Protein AF-A0A7V3KB11-F1 (afdb_monomer)

Sequence (239 aa):
MTDYKASRKDLFGEVMVLLLAGGAIYYFGDKTRLMSIIIAVLILMRFSILNRKADWFFFVLGVILGGGNDILSMYKGVYHYVPGSFLSLPIPFWMVVFWGEIFIFFRKLCRFGPFLGQLPGFQKLIDIPITLDLFVAIIYRVIIYRLASRYWLPDALFASILILRLLLAPPKPNERKLMLTILLLGPLYEIFLIKSGLYEYQTGVIFGMPLWLIIYWVFIIRFLKAIIDRIEFYFGKKN

Structure (mmCIF, N/CA/C/O backbone):
data_AF-A0A7V3KB11-F1
#
_entry.id   AF-A0A7V3KB11-F1
#
loop_
_atom_site.group_PDB
_atom_site.id
_atom_site.type_symbol
_atom_site.label_atom_id
_atom_site.label_alt_id
_atom_site.label_comp_id
_atom_site.label_asym_id
_atom_site.label_entity_id
_atom_site.label_seq_id
_atom_site.pdbx_PDB_ins_code
_atom_site.Cartn_x
_atom_site.Cartn_y
_atom_site.Cartn_z
_atom_site.occupancy
_atom_site.B_iso_or_equiv
_atom_site.auth_seq_id
_atom_site.auth_comp_id
_atom_site.auth_asym_id
_atom_site.auth_atom_id
_atom_site.pdbx_PDB_model_num
ATOM 1 N N . MET A 1 1 ? -21.667 -3.064 21.247 1.00 45.66 1 MET A N 1
ATOM 2 C CA . MET A 1 1 ? -21.175 -3.929 20.152 1.00 45.66 1 MET A CA 1
ATOM 3 C C . MET A 1 1 ? -19.675 -3.729 20.034 1.00 45.66 1 MET A C 1
ATOM 5 O O . MET A 1 1 ? -19.242 -2.587 20.078 1.00 45.66 1 MET A O 1
ATOM 9 N N . THR A 1 2 ? -18.883 -4.799 20.004 1.00 52.16 2 THR A N 1
ATOM 10 C CA . THR A 1 2 ? -17.418 -4.702 20.085 1.00 52.16 2 THR A CA 1
ATOM 11 C C . THR A 1 2 ? -16.813 -4.372 18.727 1.00 52.16 2 THR A C 1
ATOM 13 O O . THR A 1 2 ? -16.951 -5.160 17.789 1.00 52.16 2 THR A O 1
ATOM 16 N N . ASP A 1 3 ? -16.121 -3.237 18.647 1.00 73.75 3 ASP A N 1
ATOM 17 C CA . ASP A 1 3 ? -15.246 -2.876 17.532 1.00 73.75 3 ASP A CA 1
ATOM 18 C C . ASP A 1 3 ? -14.353 -4.065 17.154 1.00 73.75 3 ASP A C 1
ATOM 20 O O . ASP A 1 3 ? -13.755 -4.703 18.028 1.00 73.75 3 ASP A O 1
ATOM 24 N N . TYR A 1 4 ? -14.271 -4.390 15.859 1.00 85.25 4 TYR A N 1
ATOM 25 C CA . TYR A 1 4 ? -13.408 -5.475 15.399 1.00 85.25 4 TYR A CA 1
ATOM 26 C C . TYR A 1 4 ? -11.967 -5.206 15.849 1.00 85.25 4 TYR A C 1
ATOM 28 O O . TYR A 1 4 ? -11.389 -4.154 15.573 1.00 85.25 4 TYR A O 1
ATOM 36 N N . LYS A 1 5 ? -11.379 -6.176 16.546 1.00 92.50 5 LYS A N 1
ATOM 37 C CA . LYS A 1 5 ? -10.001 -6.122 17.026 1.00 92.50 5 LYS A CA 1
ATOM 38 C C . LYS A 1 5 ? -9.262 -7.331 16.485 1.00 92.50 5 LYS A C 1
ATOM 40 O O . LYS A 1 5 ? -9.634 -8.466 16.775 1.00 92.50 5 LYS A O 1
ATOM 45 N N . ALA A 1 6 ? -8.214 -7.081 15.709 1.00 94.00 6 ALA A N 1
ATOM 46 C CA . ALA A 1 6 ? -7.409 -8.147 15.140 1.00 94.00 6 ALA A CA 1
ATOM 47 C C . ALA A 1 6 ? -6.631 -8.865 16.250 1.00 94.00 6 ALA A C 1
ATOM 49 O O . ALA A 1 6 ? -5.961 -8.236 17.080 1.00 94.00 6 ALA A O 1
ATOM 50 N N . SER A 1 7 ? -6.711 -10.192 16.259 1.00 96.00 7 SER A N 1
ATOM 51 C CA . SER A 1 7 ? -5.890 -11.028 17.126 1.00 96.00 7 SER A CA 1
ATOM 52 C C . SER A 1 7 ? -4.469 -11.166 16.565 1.00 96.00 7 SER A C 1
ATOM 54 O O . SER A 1 7 ? -4.213 -10.921 15.385 1.00 96.00 7 SER A O 1
ATOM 56 N N . ARG A 1 8 ? -3.521 -11.622 17.397 1.00 96.56 8 ARG A N 1
ATOM 57 C CA . ARG A 1 8 ? -2.174 -11.987 16.918 1.00 96.56 8 ARG A CA 1
ATOM 58 C C . ARG A 1 8 ? -2.230 -13.082 15.847 1.00 96.56 8 ARG A C 1
ATOM 60 O O . ARG A 1 8 ? -1.434 -13.047 14.919 1.00 96.56 8 ARG A O 1
ATOM 67 N N . LYS A 1 9 ? -3.183 -14.018 15.964 1.00 96.25 9 LYS A N 1
ATOM 68 C CA . LYS A 1 9 ? -3.401 -15.086 14.978 1.00 96.25 9 LYS A CA 1
ATOM 69 C C . LYS A 1 9 ? -3.844 -14.520 13.631 1.00 96.25 9 LYS A C 1
ATOM 71 O O . LYS A 1 9 ? -3.339 -14.964 12.610 1.00 96.25 9 LYS A O 1
ATOM 76 N N . ASP A 1 10 ? -4.730 -13.520 13.637 1.00 95.25 10 ASP A N 1
ATOM 77 C CA . ASP A 1 10 ? -5.162 -12.858 12.402 1.00 95.25 10 ASP A CA 1
ATOM 78 C C . ASP A 1 10 ? -3.976 -12.197 11.700 1.00 95.25 10 ASP A C 1
ATOM 80 O O . ASP A 1 10 ? -3.776 -12.432 10.516 1.00 95.25 10 ASP A O 1
ATOM 84 N N . LEU A 1 11 ? -3.159 -11.423 12.427 1.00 95.88 11 LEU A N 1
ATOM 85 C CA . LEU A 1 11 ? -1.978 -10.787 11.838 1.00 95.88 11 LEU A CA 1
ATOM 86 C C . LEU A 1 11 ? -0.950 -11.791 11.336 1.00 95.88 11 LEU A C 1
ATOM 88 O O . LEU A 1 11 ? -0.421 -11.611 10.248 1.00 95.88 11 LEU A O 1
ATOM 92 N N . PHE A 1 12 ? -0.669 -12.835 12.114 1.00 97.25 12 PHE A N 1
ATOM 93 C CA . PHE A 1 12 ? 0.251 -13.881 11.687 1.00 97.25 12 PHE A CA 1
ATOM 94 C C . PHE A 1 12 ? -0.231 -14.533 10.387 1.00 97.25 12 PHE A C 1
ATOM 96 O O . PHE A 1 12 ? 0.554 -14.681 9.457 1.00 97.25 12 PHE A O 1
ATOM 103 N N . GLY A 1 13 ? -1.528 -14.846 10.297 1.00 97.56 13 GLY A N 1
ATOM 104 C CA . GLY A 1 13 ? -2.139 -15.369 9.079 1.00 97.56 13 GLY A CA 1
ATOM 105 C C . GLY A 1 13 ? -1.940 -14.442 7.879 1.00 97.56 13 GLY A C 1
ATOM 106 O O . GLY A 1 13 ? -1.496 -14.902 6.835 1.00 97.56 13 GLY A O 1
ATOM 107 N N . GLU A 1 14 ? -2.190 -13.139 8.029 1.00 96.75 14 GLU A N 1
ATOM 108 C CA . GLU A 1 14 ? -1.980 -12.188 6.928 1.00 96.75 14 GLU A CA 1
ATOM 109 C C . GLU A 1 14 ? -0.497 -12.035 6.549 1.00 96.75 14 GLU A C 1
ATOM 111 O O . GLU A 1 14 ? -0.170 -11.947 5.371 1.00 96.75 14 GLU A O 1
ATOM 116 N N . VAL A 1 15 ? 0.425 -12.064 7.518 1.00 96.00 15 VAL A N 1
ATOM 117 C CA . VAL A 1 15 ? 1.867 -12.068 7.222 1.00 96.00 15 VAL A CA 1
ATOM 118 C C . VAL A 1 15 ? 2.246 -13.318 6.426 1.00 96.00 15 VAL A C 1
ATOM 120 O O . VAL A 1 15 ? 3.001 -13.205 5.467 1.00 96.00 15 VAL A O 1
ATOM 123 N N . MET A 1 16 ? 1.699 -14.493 6.759 1.00 97.81 16 MET A N 1
ATOM 124 C CA . MET A 1 16 ? 1.937 -15.710 5.972 1.00 97.81 16 MET A CA 1
ATOM 125 C C . MET A 1 16 ? 1.401 -15.576 4.544 1.00 97.81 16 MET A C 1
ATOM 127 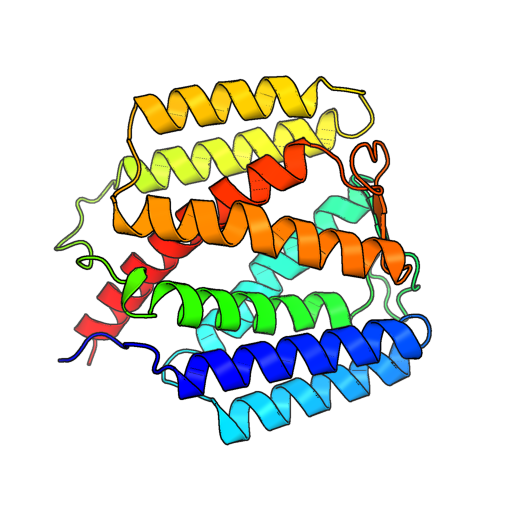O O . MET A 1 16 ? 2.093 -15.958 3.607 1.00 97.81 16 MET A O 1
ATOM 131 N N . VAL A 1 17 ? 0.213 -14.992 4.362 1.00 97.12 17 VAL A N 1
ATOM 132 C CA . VAL A 1 17 ? -0.355 -14.706 3.033 1.00 97.12 17 VAL A CA 1
ATOM 133 C C . VAL A 1 17 ? 0.594 -13.814 2.221 1.00 97.12 17 VAL A C 1
ATOM 135 O O . VAL A 1 17 ? 0.915 -14.151 1.082 1.00 97.12 17 VAL A O 1
ATOM 138 N N . LEU A 1 18 ? 1.114 -12.733 2.814 1.00 95.38 18 LEU A N 1
ATOM 139 C CA . LEU A 1 18 ? 2.068 -11.839 2.146 1.00 95.38 18 LEU A CA 1
ATOM 140 C C . LEU A 1 18 ? 3.410 -12.513 1.840 1.00 95.38 18 LEU A C 1
ATOM 142 O O . LEU A 1 18 ? 3.963 -12.290 0.767 1.00 95.38 18 LEU A O 1
ATOM 146 N N . LEU A 1 19 ? 3.934 -13.348 2.741 1.00 95.44 19 LEU A N 1
ATOM 147 C CA . LEU A 1 19 ? 5.182 -14.082 2.508 1.00 95.44 19 LEU A CA 1
ATOM 148 C C . LEU A 1 19 ? 5.033 -15.126 1.399 1.00 95.44 19 LEU A C 1
ATOM 150 O O . LEU A 1 19 ? 5.918 -15.245 0.555 1.00 95.44 19 LEU A O 1
ATOM 154 N N . LEU A 1 20 ? 3.914 -15.855 1.367 1.00 97.12 20 LEU A N 1
ATOM 155 C CA . LEU A 1 20 ? 3.615 -16.810 0.298 1.00 97.12 20 LEU A CA 1
ATOM 156 C C . LEU A 1 20 ? 3.461 -16.100 -1.049 1.00 97.12 20 LEU A C 1
ATOM 158 O O . LEU A 1 20 ? 4.017 -16.560 -2.044 1.00 97.12 20 LEU A O 1
ATOM 162 N N . ALA A 1 21 ? 2.764 -14.961 -1.077 1.00 95.88 21 ALA A N 1
ATOM 163 C CA . ALA A 1 21 ? 2.659 -14.135 -2.274 1.00 95.88 21 ALA A CA 1
ATOM 164 C C . ALA A 1 21 ? 4.031 -13.603 -2.714 1.00 95.88 21 ALA A C 1
ATOM 166 O O . ALA A 1 21 ? 4.381 -13.731 -3.882 1.00 95.88 21 ALA A O 1
ATOM 167 N N . GLY A 1 22 ? 4.843 -13.084 -1.787 1.00 94.44 22 GLY A N 1
ATOM 168 C CA . GLY A 1 22 ? 6.200 -12.612 -2.067 1.00 94.44 22 GLY A CA 1
ATOM 169 C C . GLY A 1 22 ? 7.104 -13.712 -2.627 1.00 94.44 22 GLY A C 1
ATOM 170 O O . GLY A 1 22 ? 7.770 -13.505 -3.638 1.00 94.44 22 GLY A O 1
ATOM 171 N N . GLY A 1 23 ? 7.070 -14.910 -2.037 1.00 96.12 23 GLY A N 1
ATOM 172 C CA . GLY A 1 23 ? 7.776 -16.079 -2.562 1.00 96.12 23 GLY A CA 1
ATOM 173 C C . GLY A 1 23 ? 7.295 -16.468 -3.962 1.00 96.12 23 GLY A C 1
ATOM 174 O O . GLY A 1 23 ? 8.110 -16.701 -4.850 1.00 96.12 23 GLY A O 1
ATOM 175 N N . ALA A 1 24 ? 5.981 -16.476 -4.200 1.00 96.38 24 ALA A N 1
ATOM 176 C CA . ALA A 1 24 ? 5.431 -16.753 -5.524 1.00 96.38 24 ALA A CA 1
ATOM 177 C C . ALA A 1 24 ? 5.856 -15.704 -6.564 1.00 96.38 24 ALA A C 1
ATOM 179 O O . ALA A 1 24 ? 6.220 -16.074 -7.676 1.00 96.38 24 ALA A O 1
ATOM 180 N N . ILE A 1 25 ? 5.874 -14.416 -6.201 1.00 94.31 25 ILE A N 1
ATOM 181 C CA . ILE A 1 25 ? 6.364 -13.329 -7.061 1.00 94.31 25 ILE A CA 1
ATOM 182 C C . ILE A 1 25 ? 7.833 -13.555 -7.419 1.00 94.31 25 ILE A C 1
ATOM 184 O O . ILE A 1 25 ? 8.185 -13.453 -8.589 1.00 94.31 25 ILE A O 1
ATOM 188 N N . TYR A 1 26 ? 8.669 -13.918 -6.446 1.00 95.00 26 TYR A N 1
ATOM 189 C CA . TYR A 1 26 ? 10.090 -14.173 -6.679 1.00 95.00 26 TYR A CA 1
ATOM 190 C C . TYR A 1 26 ? 10.339 -15.320 -7.676 1.00 95.00 26 TYR A C 1
ATOM 192 O O . TYR A 1 26 ? 11.191 -15.198 -8.549 1.00 95.00 26 TYR A O 1
ATOM 200 N N . TYR A 1 27 ? 9.590 -16.426 -7.577 1.00 95.81 27 TYR A N 1
ATOM 201 C CA . TYR A 1 27 ? 9.808 -17.608 -8.428 1.00 95.81 27 TYR A CA 1
ATOM 202 C C . TYR A 1 27 ? 9.021 -17.614 -9.745 1.00 95.81 27 TYR A C 1
ATOM 204 O O . TYR A 1 27 ? 9.424 -18.288 -10.694 1.00 95.81 27 TYR A O 1
ATOM 212 N N . PHE A 1 28 ? 7.872 -16.938 -9.795 1.00 96.06 28 PHE A N 1
ATOM 213 C CA . PHE A 1 28 ? 6.914 -17.058 -10.899 1.00 96.06 28 PHE A CA 1
ATOM 214 C C . PHE A 1 28 ? 6.394 -15.709 -11.411 1.00 96.06 28 PHE A C 1
ATOM 216 O O . PHE A 1 28 ? 5.500 -15.705 -12.256 1.00 96.06 28 PHE A O 1
ATOM 223 N N . GLY A 1 29 ? 6.903 -14.574 -10.918 1.00 92.31 29 GLY A N 1
ATOM 224 C CA . GLY A 1 29 ? 6.397 -13.231 -11.228 1.00 92.31 29 GLY A CA 1
ATOM 225 C C . GLY A 1 29 ? 6.311 -12.915 -12.724 1.00 92.31 29 GLY A C 1
ATOM 226 O O . GLY A 1 29 ? 5.359 -12.264 -13.156 1.00 92.31 29 GLY A O 1
ATOM 227 N N . ASP A 1 30 ? 7.246 -13.439 -13.516 1.00 93.12 30 ASP A N 1
ATOM 228 C CA . ASP A 1 30 ? 7.311 -13.344 -14.979 1.00 93.12 30 ASP A CA 1
ATOM 229 C C . ASP A 1 30 ? 6.210 -14.159 -15.693 1.00 93.12 30 ASP A C 1
ATOM 231 O O . ASP A 1 30 ? 5.721 -13.780 -16.761 1.00 93.12 30 ASP A O 1
ATOM 235 N N . LYS A 1 31 ? 5.741 -15.251 -15.081 1.00 95.62 31 LYS A N 1
ATOM 236 C CA . LYS A 1 31 ? 4.678 -16.132 -15.590 1.00 95.62 31 LYS A CA 1
ATOM 237 C C . LYS A 1 31 ? 3.298 -15.606 -15.199 1.00 95.62 31 LYS A C 1
ATOM 239 O O . LYS A 1 31 ? 2.566 -16.223 -14.424 1.00 95.62 31 LYS A O 1
ATOM 244 N N . THR A 1 32 ? 2.886 -14.482 -15.778 1.00 95.31 32 THR A N 1
ATOM 245 C CA . THR A 1 32 ? 1.708 -13.721 -15.313 1.00 95.31 32 THR A CA 1
ATOM 246 C C . THR A 1 32 ? 0.373 -14.473 -15.328 1.00 95.31 32 THR A C 1
ATOM 248 O O . THR A 1 32 ? -0.466 -14.245 -14.450 1.00 95.31 32 THR A O 1
ATOM 251 N N . ARG A 1 33 ? 0.171 -15.425 -16.249 1.00 96.38 33 ARG A N 1
ATOM 252 C CA . ARG A 1 33 ? -1.001 -16.325 -16.227 1.00 96.38 33 ARG A CA 1
ATOM 253 C C . ARG A 1 33 ? -0.975 -17.271 -15.025 1.00 96.38 33 ARG A C 1
ATOM 255 O O . ARG A 1 33 ? -1.968 -17.368 -14.311 1.00 96.38 33 ARG A O 1
ATOM 262 N N . LEU A 1 34 ? 0.164 -17.923 -14.781 1.00 97.00 34 LEU A N 1
ATOM 263 C CA . LEU A 1 34 ? 0.351 -18.814 -13.634 1.00 97.00 34 LEU A CA 1
ATOM 264 C C . LEU A 1 34 ? 0.203 -18.040 -12.320 1.00 97.00 34 LEU A C 1
ATOM 266 O O . LEU A 1 34 ? -0.519 -18.484 -11.434 1.00 97.00 34 LEU A O 1
ATOM 270 N N . MET A 1 35 ? 0.794 -16.847 -12.224 1.00 96.94 35 MET A N 1
ATOM 271 C CA . MET A 1 35 ? 0.640 -15.989 -11.046 1.00 96.94 35 MET A CA 1
ATOM 272 C C . MET A 1 35 ? -0.801 -15.568 -10.796 1.00 96.94 35 MET A C 1
ATOM 274 O O . MET A 1 35 ? -1.223 -15.522 -9.647 1.00 96.94 35 MET A O 1
ATOM 278 N N . SER A 1 36 ? -1.591 -15.332 -11.844 1.00 97.31 36 SER A N 1
ATOM 279 C CA . SER A 1 36 ? -3.022 -15.047 -11.676 1.00 97.31 36 SER A CA 1
ATOM 280 C C . SER A 1 36 ? -3.770 -16.217 -11.043 1.00 97.31 36 SER A C 1
ATOM 282 O O . SER A 1 36 ? -4.618 -15.995 -10.182 1.00 97.31 36 SER A O 1
ATOM 284 N N . ILE A 1 37 ? -3.414 -17.453 -11.402 1.00 97.88 37 ILE A N 1
ATOM 285 C CA . ILE A 1 37 ? -3.970 -18.658 -10.776 1.00 97.88 37 ILE A CA 1
ATOM 286 C C . ILE A 1 37 ? -3.498 -18.768 -9.321 1.00 97.88 37 ILE A C 1
ATOM 288 O O . ILE A 1 37 ? -4.325 -18.955 -8.433 1.00 97.88 37 ILE A O 1
ATOM 292 N N . ILE A 1 38 ? -2.195 -18.608 -9.057 1.00 98.19 38 ILE A N 1
ATOM 293 C CA . ILE A 1 38 ? -1.629 -18.689 -7.700 1.00 98.19 38 ILE A CA 1
ATOM 294 C C . ILE A 1 38 ? -2.283 -17.657 -6.775 1.00 98.19 38 ILE A C 1
ATOM 296 O O . ILE A 1 38 ? -2.737 -18.010 -5.690 1.00 98.19 38 ILE A O 1
ATOM 300 N N . ILE A 1 39 ? -2.376 -16.398 -7.211 1.00 97.94 39 ILE A N 1
ATOM 301 C CA . ILE A 1 39 ? -2.996 -15.320 -6.436 1.00 97.94 39 ILE A CA 1
ATOM 302 C C . ILE A 1 39 ? -4.489 -15.584 -6.232 1.00 97.94 39 ILE A C 1
ATOM 304 O O . ILE A 1 39 ? -4.971 -15.424 -5.115 1.00 97.94 39 ILE A O 1
ATOM 308 N N . ALA A 1 40 ? -5.219 -16.065 -7.244 1.00 98.00 40 ALA A N 1
ATOM 309 C CA . ALA A 1 40 ? -6.623 -16.441 -7.074 1.00 98.00 40 ALA A CA 1
ATOM 310 C C . ALA A 1 40 ? -6.803 -17.547 -6.018 1.00 98.00 40 ALA A C 1
ATOM 312 O O . ALA A 1 40 ? -7.651 -17.424 -5.135 1.00 98.00 40 ALA A O 1
ATOM 313 N N . VAL A 1 41 ? -5.978 -18.599 -6.061 1.00 98.31 41 VAL A N 1
ATOM 314 C CA . VAL A 1 41 ? -5.996 -19.685 -5.066 1.00 98.31 41 VAL A CA 1
ATOM 315 C C . VAL A 1 41 ? -5.653 -19.155 -3.672 1.00 98.31 41 VAL A C 1
ATOM 317 O O . VAL A 1 41 ? -6.342 -19.475 -2.706 1.00 98.31 41 VAL A O 1
ATOM 320 N N . LEU A 1 42 ? -4.636 -18.300 -3.559 1.00 98.19 42 LEU A N 1
ATOM 321 C CA . LEU A 1 42 ? -4.221 -17.675 -2.303 1.00 98.19 42 LEU A CA 1
ATOM 322 C C . LEU A 1 42 ? -5.331 -16.802 -1.698 1.00 98.19 42 LEU A C 1
ATOM 324 O O . LEU A 1 42 ? -5.616 -16.941 -0.510 1.00 98.19 42 LEU A O 1
ATOM 328 N N . ILE A 1 43 ? -6.026 -16.001 -2.511 1.00 98.06 43 ILE A N 1
ATOM 329 C CA . ILE A 1 43 ? -7.196 -15.208 -2.096 1.00 98.06 43 ILE A CA 1
ATOM 330 C C . ILE A 1 43 ? -8.324 -16.128 -1.608 1.00 98.06 43 ILE A C 1
ATOM 332 O O . ILE A 1 43 ? -8.871 -15.921 -0.524 1.00 98.06 43 ILE A O 1
ATOM 336 N N . LEU A 1 44 ? -8.660 -17.183 -2.359 1.00 98.00 44 LEU A N 1
ATOM 337 C CA . LEU A 1 44 ? -9.712 -18.132 -1.968 1.00 98.00 44 LEU A CA 1
ATOM 338 C C . LEU A 1 44 ? -9.395 -18.822 -0.635 1.00 98.00 44 LEU A C 1
ATOM 340 O O . LEU A 1 44 ? -10.255 -18.893 0.249 1.00 98.00 44 LEU A O 1
ATOM 344 N N . MET A 1 45 ? -8.156 -19.285 -0.450 1.00 97.75 45 MET A N 1
ATOM 345 C CA . MET A 1 45 ? -7.707 -19.873 0.816 1.00 97.75 45 MET A CA 1
ATOM 346 C C . MET A 1 45 ? -7.775 -18.854 1.955 1.00 97.75 45 MET A C 1
ATOM 348 O O . MET A 1 45 ? -8.299 -19.152 3.032 1.00 97.75 45 MET A O 1
ATOM 352 N N . ARG A 1 46 ? -7.313 -17.624 1.711 1.00 97.31 46 ARG A N 1
ATOM 353 C CA . ARG A 1 46 ? -7.347 -16.531 2.682 1.00 97.31 46 ARG A CA 1
ATOM 354 C C . ARG A 1 46 ? -8.773 -16.232 3.135 1.00 97.31 46 ARG A C 1
ATOM 356 O O . ARG A 1 46 ? -9.022 -16.149 4.337 1.00 97.31 46 ARG A O 1
ATOM 363 N N . PHE A 1 47 ? -9.727 -16.122 2.214 1.00 97.88 47 PHE A N 1
ATOM 364 C CA . PHE A 1 47 ? -11.134 -15.903 2.558 1.00 97.88 47 PHE A CA 1
ATOM 365 C C . PHE A 1 47 ? -11.800 -17.124 3.207 1.00 97.88 47 PHE A C 1
ATOM 367 O O . PHE A 1 47 ? -12.748 -16.971 3.972 1.00 97.88 47 PHE A O 1
ATOM 374 N N . SER A 1 48 ? -11.290 -18.329 2.980 1.00 97.31 48 SER A N 1
ATOM 375 C CA . SER A 1 48 ? -11.802 -19.526 3.654 1.00 97.31 48 SER A CA 1
ATOM 376 C C . SER A 1 48 ? -11.345 -19.608 5.117 1.00 97.31 48 SER A C 1
ATOM 378 O O . SER A 1 48 ? -12.100 -20.049 5.979 1.00 97.31 48 SER A O 1
ATOM 380 N N . ILE A 1 49 ? -10.123 -19.151 5.418 1.00 96.88 49 ILE A N 1
ATOM 381 C CA . ILE A 1 49 ? -9.480 -19.342 6.732 1.00 96.88 49 ILE A CA 1
ATOM 382 C C . ILE A 1 49 ? -9.551 -18.079 7.607 1.00 96.88 49 ILE A C 1
ATOM 384 O O . ILE A 1 49 ? -9.810 -18.146 8.811 1.00 96.88 49 ILE A O 1
ATOM 388 N N . LEU A 1 50 ? -9.297 -16.909 7.020 1.00 96.75 50 LEU A N 1
ATOM 389 C CA . LEU A 1 50 ? -9.037 -15.657 7.739 1.00 96.75 50 LEU A CA 1
ATOM 390 C C . LEU A 1 50 ? -10.146 -14.614 7.581 1.00 96.75 50 LEU A C 1
ATOM 392 O O . LEU A 1 50 ? -9.993 -13.497 8.080 1.00 96.75 50 LEU A O 1
ATOM 396 N N . ASN A 1 51 ? -11.250 -14.948 6.913 1.00 96.00 51 ASN A N 1
ATOM 397 C CA . ASN A 1 51 ? -12.317 -13.993 6.639 1.00 96.00 51 ASN A CA 1
ATOM 398 C C . ASN A 1 51 ? -12.990 -13.477 7.914 1.00 96.00 51 ASN A C 1
ATOM 400 O O . ASN A 1 51 ? -13.320 -14.216 8.849 1.00 96.00 51 ASN A O 1
ATOM 404 N N . ARG A 1 52 ? -13.189 -12.166 7.939 1.00 94.31 52 ARG A N 1
ATOM 405 C CA . ARG A 1 52 ? -13.895 -11.416 8.969 1.00 94.31 52 ARG A CA 1
ATOM 406 C C . ARG A 1 52 ? -14.936 -10.530 8.303 1.00 94.31 52 ARG A C 1
ATOM 408 O O . ARG A 1 52 ? -14.855 -10.201 7.119 1.00 94.31 52 ARG A O 1
ATOM 415 N N . LYS A 1 53 ? -15.924 -10.101 9.088 1.00 91.31 53 LYS A N 1
ATOM 416 C CA . LYS A 1 53 ? -16.979 -9.196 8.617 1.00 91.31 53 LYS A CA 1
ATOM 417 C C . LYS A 1 53 ? -16.355 -7.988 7.911 1.00 91.31 53 LYS A C 1
ATOM 419 O O . LYS A 1 53 ? -15.443 -7.372 8.456 1.00 91.31 53 LYS A O 1
ATOM 424 N N . ALA A 1 54 ? -16.864 -7.657 6.726 1.00 92.19 54 ALA A N 1
ATOM 425 C CA . ALA A 1 54 ? -16.398 -6.584 5.842 1.00 92.19 54 ALA A CA 1
ATOM 426 C C . ALA A 1 54 ? -15.041 -6.787 5.133 1.00 92.19 54 ALA A C 1
ATOM 428 O O . ALA A 1 54 ? -14.634 -5.885 4.406 1.00 92.19 54 ALA A O 1
ATOM 429 N N . ASP A 1 55 ? -14.359 -7.936 5.250 1.00 95.69 55 ASP A N 1
ATOM 430 C CA . ASP A 1 55 ? -13.098 -8.150 4.510 1.00 95.69 55 ASP A CA 1
ATOM 431 C C . ASP A 1 55 ? -13.307 -8.047 2.995 1.00 95.69 55 ASP A C 1
ATOM 433 O O . ASP A 1 55 ? -12.522 -7.391 2.322 1.00 95.69 55 ASP A O 1
ATOM 437 N N . TRP A 1 56 ? -14.412 -8.588 2.470 1.00 96.56 56 TRP A N 1
ATOM 438 C CA . TRP A 1 56 ? -14.783 -8.450 1.056 1.00 96.56 56 TRP A CA 1
ATOM 439 C C . TRP A 1 56 ? -14.930 -6.996 0.609 1.00 96.56 56 TRP A C 1
ATOM 441 O O . TRP A 1 56 ? -14.521 -6.637 -0.491 1.00 96.56 56 TRP A O 1
ATOM 451 N N . PHE A 1 57 ? -15.486 -6.142 1.470 1.00 96.06 57 PHE A N 1
ATOM 452 C CA . PHE A 1 57 ? -15.625 -4.724 1.164 1.00 96.06 57 PHE A CA 1
ATOM 453 C C . PHE A 1 57 ? -14.247 -4.055 1.054 1.00 96.06 57 PHE A C 1
ATOM 455 O O . PHE A 1 57 ? -13.979 -3.359 0.078 1.00 96.06 57 PHE A O 1
ATOM 462 N N . PHE A 1 58 ? -13.353 -4.303 2.018 1.00 96.88 58 PHE A N 1
ATOM 463 C CA . PHE A 1 58 ? -11.996 -3.749 1.987 1.00 96.88 58 PHE A CA 1
ATOM 464 C C . PHE A 1 58 ? -11.139 -4.333 0.862 1.00 96.88 58 PHE A C 1
ATOM 466 O O . PHE A 1 58 ? -10.322 -3.611 0.299 1.00 96.88 58 PHE A O 1
ATOM 473 N N . PHE A 1 59 ? -11.369 -5.590 0.489 1.00 98.31 59 PHE A N 1
ATOM 474 C CA . PHE A 1 59 ? -10.751 -6.214 -0.674 1.00 98.31 59 PHE A CA 1
ATOM 475 C C . PHE A 1 59 ? -11.105 -5.472 -1.959 1.00 98.31 59 PHE A C 1
ATOM 477 O O . PHE A 1 59 ? -10.220 -4.973 -2.645 1.00 98.31 59 PHE A O 1
ATOM 484 N N . VAL A 1 60 ? -12.402 -5.335 -2.255 1.00 98.25 60 VAL A N 1
ATOM 485 C CA . VAL A 1 60 ? -12.875 -4.630 -3.456 1.00 98.25 60 VAL A CA 1
ATOM 486 C C . VAL A 1 60 ? -12.392 -3.181 -3.453 1.00 98.25 60 VAL A C 1
ATOM 488 O O . VAL A 1 60 ? -11.936 -2.679 -4.480 1.00 98.25 60 VAL A O 1
ATOM 491 N N . LEU A 1 61 ? -12.414 -2.523 -2.290 1.00 97.50 61 LEU A N 1
ATOM 492 C CA . LEU A 1 61 ? -11.869 -1.179 -2.134 1.00 97.50 61 LEU A CA 1
ATOM 493 C C . LEU A 1 61 ? -10.376 -1.119 -2.491 1.00 97.50 61 LEU A C 1
ATOM 495 O O . LEU A 1 61 ? -9.961 -0.183 -3.168 1.00 97.50 61 LEU A O 1
ATOM 499 N N . GLY A 1 62 ? -9.583 -2.110 -2.080 1.00 97.88 62 GLY A N 1
ATOM 500 C CA . GLY A 1 62 ? -8.162 -2.201 -2.414 1.00 97.88 62 GLY A CA 1
ATOM 501 C C . GLY A 1 62 ? -7.900 -2.448 -3.893 1.00 97.88 62 GLY A C 1
ATOM 502 O O . GLY A 1 62 ? -7.058 -1.771 -4.477 1.00 97.88 62 GLY A O 1
ATOM 503 N N . VAL A 1 63 ? -8.671 -3.330 -4.531 1.00 98.19 63 VAL A N 1
ATOM 504 C CA . VAL A 1 63 ? -8.593 -3.556 -5.985 1.00 98.19 63 VAL A CA 1
ATOM 505 C C . VAL A 1 63 ? -8.850 -2.254 -6.751 1.00 98.19 63 VAL A C 1
ATOM 507 O O . VAL A 1 63 ? -8.099 -1.903 -7.659 1.00 98.19 63 VAL A O 1
ATOM 510 N N . ILE A 1 64 ? -9.881 -1.501 -6.358 1.00 97.75 64 ILE A N 1
ATOM 511 C CA . ILE A 1 64 ? -10.253 -0.250 -7.029 1.00 97.75 64 ILE A CA 1
ATOM 512 C C . ILE A 1 64 ? -9.233 0.855 -6.740 1.00 97.75 64 ILE A C 1
ATOM 514 O O . ILE A 1 64 ? -8.725 1.479 -7.669 1.00 97.75 64 ILE A O 1
ATOM 518 N N . LEU A 1 65 ? -8.937 1.122 -5.466 1.00 96.00 65 LEU A N 1
ATOM 519 C CA . LEU A 1 65 ? -8.104 2.261 -5.078 1.00 96.00 65 LEU A CA 1
ATOM 520 C C . LEU A 1 65 ? -6.613 1.987 -5.265 1.00 96.00 65 LEU A C 1
ATOM 522 O O . LEU A 1 65 ? -5.919 2.838 -5.807 1.00 96.00 65 LEU A O 1
ATOM 526 N N . GLY A 1 66 ? -6.117 0.832 -4.822 1.00 95.81 66 GLY A N 1
ATOM 527 C CA . GLY A 1 66 ? -4.717 0.435 -4.982 1.00 95.81 66 GLY A CA 1
ATOM 528 C C . GLY A 1 66 ? -4.417 0.026 -6.420 1.00 95.81 66 GLY A C 1
ATOM 529 O O . GLY A 1 66 ? -3.600 0.660 -7.086 1.00 95.81 66 GLY A O 1
ATOM 530 N N . GLY A 1 67 ? -5.155 -0.962 -6.935 1.00 96.62 67 GLY A N 1
ATOM 531 C CA . GLY A 1 67 ? -4.976 -1.456 -8.302 1.00 96.62 67 GLY A CA 1
ATOM 532 C C . GLY A 1 67 ? -5.244 -0.386 -9.363 1.00 96.62 67 GLY A C 1
ATOM 533 O O . GLY A 1 67 ? -4.444 -0.208 -10.282 1.00 96.62 67 GLY A O 1
ATOM 534 N N . GLY A 1 68 ? -6.319 0.395 -9.213 1.00 96.44 68 GLY A N 1
ATOM 535 C CA . GLY A 1 68 ? -6.607 1.519 -10.108 1.00 96.44 68 GLY A CA 1
ATOM 536 C C . GLY A 1 68 ? -5.548 2.624 -10.044 1.00 96.44 68 GLY A C 1
ATOM 537 O O . GLY A 1 68 ? -5.161 3.167 -11.081 1.00 96.44 68 GLY A O 1
ATOM 538 N N . ASN A 1 69 ? -5.021 2.928 -8.854 1.00 95.44 69 ASN A N 1
ATOM 539 C CA . ASN A 1 69 ? -3.914 3.870 -8.719 1.00 95.44 69 ASN A CA 1
ATOM 540 C C . ASN A 1 69 ? -2.640 3.389 -9.433 1.00 95.44 69 ASN A C 1
ATOM 542 O O . ASN A 1 69 ? -1.952 4.197 -10.059 1.00 95.44 69 ASN A O 1
ATOM 546 N N . ASP A 1 70 ? -2.316 2.103 -9.333 1.00 94.81 70 ASP A N 1
ATOM 547 C CA . ASP A 1 70 ? -1.146 1.528 -9.998 1.00 94.81 70 ASP A CA 1
ATOM 548 C C . ASP A 1 70 ? -1.271 1.573 -11.521 1.00 94.81 70 ASP A C 1
ATOM 550 O O . ASP A 1 70 ? -0.345 2.007 -12.208 1.00 94.81 70 ASP A O 1
ATOM 554 N N . ILE A 1 71 ? -2.451 1.239 -12.052 1.00 96.12 71 ILE A N 1
ATOM 555 C CA . ILE A 1 71 ? -2.754 1.376 -13.483 1.00 96.12 71 ILE A CA 1
ATOM 556 C C . ILE A 1 71 ? -2.508 2.818 -13.948 1.00 96.12 71 ILE A C 1
ATOM 558 O O . ILE A 1 71 ? -1.821 3.046 -14.945 1.00 96.12 71 ILE A O 1
ATOM 562 N N . LEU A 1 72 ? -3.042 3.805 -13.222 1.00 95.88 72 LEU A N 1
ATOM 563 C CA . LEU A 1 72 ? -2.845 5.219 -13.551 1.00 95.88 72 LEU A CA 1
ATOM 564 C C . LEU A 1 72 ? -1.377 5.637 -13.449 1.00 95.88 72 LEU A C 1
ATOM 566 O O . LEU A 1 72 ? -0.898 6.387 -14.298 1.00 95.88 72 LEU A O 1
ATOM 570 N N . SER A 1 73 ? -0.662 5.146 -12.438 1.00 95.00 73 SER A N 1
ATOM 571 C CA . SER A 1 73 ? 0.753 5.461 -12.233 1.00 95.00 73 SER A CA 1
ATOM 572 C C . SER A 1 73 ? 1.609 4.941 -13.389 1.00 95.00 73 SER A C 1
ATOM 574 O O . SER A 1 73 ? 2.484 5.659 -13.865 1.00 95.00 73 SER A O 1
ATOM 576 N N . MET A 1 74 ? 1.285 3.765 -13.922 1.00 94.88 74 MET A N 1
ATOM 577 C CA . MET A 1 74 ? 1.932 3.198 -15.106 1.00 94.88 74 MET A CA 1
ATOM 578 C C . MET A 1 74 ? 1.617 3.963 -16.389 1.00 94.88 74 MET A C 1
ATOM 580 O O . MET A 1 74 ? 2.526 4.276 -17.153 1.00 94.88 74 MET A O 1
ATOM 584 N N . TYR A 1 75 ? 0.357 4.354 -16.608 1.00 94.56 75 TYR A N 1
ATOM 585 C CA . TYR A 1 75 ? 0.001 5.211 -17.748 1.00 94.56 75 TYR A CA 1
ATOM 586 C C . TYR A 1 75 ? 0.684 6.581 -17.704 1.00 94.56 75 TYR A C 1
ATOM 588 O O . TYR A 1 75 ? 0.912 7.197 -18.743 1.00 94.56 75 TYR A O 1
ATOM 596 N N . LYS A 1 76 ? 1.000 7.076 -16.505 1.00 94.31 76 LYS A N 1
ATOM 597 C CA . LYS A 1 76 ? 1.755 8.317 -16.297 1.00 94.31 76 LYS A CA 1
ATOM 598 C C . LYS A 1 76 ? 3.269 8.104 -16.254 1.00 94.31 76 LYS A C 1
ATOM 600 O O . LYS A 1 76 ? 3.994 9.077 -16.074 1.00 94.31 76 LYS A O 1
ATOM 605 N N . GLY A 1 77 ? 3.737 6.869 -16.434 1.00 92.56 77 GLY A N 1
ATOM 606 C CA . GLY A 1 77 ? 5.153 6.524 -16.461 1.00 92.56 77 GLY A CA 1
ATOM 607 C C . GLY A 1 77 ? 5.865 6.722 -15.125 1.00 92.56 77 GLY A C 1
ATOM 608 O O . GLY A 1 77 ? 7.061 6.937 -15.118 1.00 92.56 77 GLY A O 1
ATOM 609 N N . VAL A 1 78 ? 5.175 6.690 -13.983 1.00 92.94 78 VAL A N 1
ATOM 610 C CA . VAL A 1 78 ? 5.827 6.886 -12.671 1.00 92.94 78 VAL A CA 1
ATOM 611 C C . VAL A 1 78 ? 6.857 5.784 -12.387 1.00 92.94 78 VAL A C 1
ATOM 613 O O . VAL A 1 78 ? 7.913 6.035 -11.806 1.00 92.94 78 VAL A O 1
ATOM 616 N N . TYR A 1 79 ? 6.534 4.566 -12.803 1.00 92.75 79 TYR A N 1
ATOM 617 C CA . TYR A 1 79 ? 7.372 3.374 -12.757 1.00 92.75 79 TYR A CA 1
ATOM 618 C C . TYR A 1 79 ? 6.884 2.403 -13.838 1.00 92.75 79 TYR A C 1
ATOM 620 O O . TYR A 1 79 ? 5.853 2.660 -14.470 1.00 92.75 79 TYR A O 1
ATOM 628 N N . HIS A 1 80 ? 7.610 1.304 -14.042 1.00 93.56 80 HIS A N 1
ATOM 629 C CA . HIS A 1 80 ? 7.254 0.253 -14.992 1.00 93.56 80 HIS A CA 1
ATOM 630 C C . HIS A 1 80 ? 7.285 -1.128 -14.333 1.00 93.56 80 HIS A C 1
ATOM 632 O O . HIS A 1 80 ? 8.291 -1.498 -13.736 1.00 93.56 80 HIS A O 1
ATOM 638 N N . TYR A 1 81 ? 6.195 -1.893 -14.445 1.00 94.31 81 TYR A N 1
ATOM 639 C CA . TYR A 1 81 ? 6.199 -3.326 -14.146 1.00 94.31 81 TYR A CA 1
ATOM 640 C C . TYR A 1 81 ? 7.025 -4.069 -15.195 1.00 94.31 81 TYR A C 1
ATOM 642 O O . TYR A 1 81 ? 6.846 -3.846 -16.392 1.00 94.31 81 TYR A O 1
ATOM 650 N N . VAL A 1 82 ? 7.902 -4.962 -14.738 1.00 93.69 82 VAL A N 1
ATOM 651 C CA . VAL A 1 82 ? 8.723 -5.803 -15.621 1.00 93.69 82 VAL A CA 1
ATOM 652 C C . VAL A 1 82 ? 7.908 -6.979 -16.171 1.00 93.69 82 VAL A C 1
ATOM 654 O O . VAL A 1 82 ? 7.984 -7.234 -17.375 1.00 93.69 82 VAL A O 1
ATOM 657 N N . PRO A 1 83 ? 7.073 -7.686 -15.374 1.00 92.81 83 PRO A N 1
ATOM 658 C CA . PRO A 1 83 ? 6.198 -8.704 -15.934 1.00 92.81 83 PRO A CA 1
ATOM 659 C C . PRO A 1 83 ? 5.126 -8.083 -16.832 1.00 92.81 83 PRO A C 1
ATOM 661 O O . PRO A 1 83 ? 4.392 -7.180 -16.426 1.00 92.81 83 PRO A O 1
ATOM 664 N N . GLY A 1 84 ? 4.995 -8.611 -18.048 1.00 90.12 84 GLY A N 1
ATOM 665 C CA . GLY A 1 84 ? 3.987 -8.156 -19.002 1.00 90.12 84 GLY A CA 1
ATOM 666 C C . GLY A 1 84 ? 2.565 -8.564 -18.607 1.00 90.12 84 GLY A C 1
ATOM 667 O O . GLY A 1 84 ? 2.331 -9.627 -18.028 1.00 90.12 84 GLY A O 1
ATOM 668 N N . SER A 1 85 ? 1.575 -7.753 -18.970 1.00 92.19 85 SER A N 1
ATOM 669 C CA . SER A 1 85 ? 0.170 -8.142 -18.830 1.00 92.19 85 SER A CA 1
ATOM 670 C C . SER A 1 85 ? -0.285 -8.995 -20.013 1.00 92.19 85 SER A C 1
ATOM 672 O O . SER A 1 85 ? 0.083 -8.737 -21.155 1.00 92.19 85 SER A O 1
ATOM 674 N N . PHE A 1 86 ? -1.120 -10.004 -19.755 1.00 91.75 86 PHE A N 1
ATOM 675 C CA . PHE A 1 86 ? -1.831 -10.733 -20.816 1.00 91.75 86 PHE A CA 1
ATOM 676 C C . PHE A 1 86 ? -3.179 -10.084 -21.175 1.0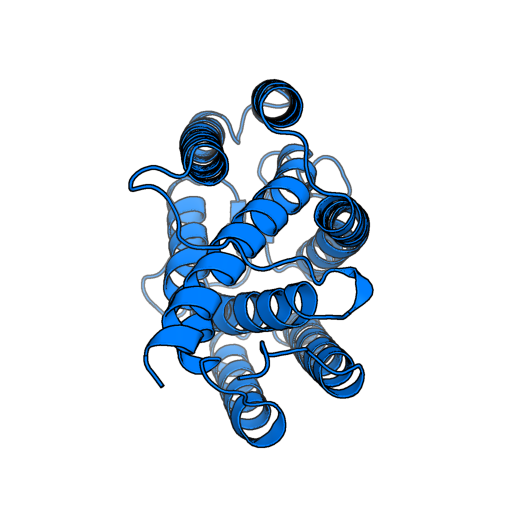0 91.75 86 PHE A C 1
ATOM 678 O O . PHE A 1 86 ? -3.858 -10.552 -22.086 1.00 91.75 86 PHE A O 1
ATOM 685 N N . LEU A 1 87 ? -3.582 -9.042 -20.442 1.00 91.56 87 LEU A N 1
ATOM 686 C CA . LEU A 1 87 ? -4.717 -8.179 -20.761 1.00 91.56 87 LEU A CA 1
ATOM 687 C C . LEU A 1 87 ? -4.200 -6.865 -21.356 1.00 91.56 87 LEU A C 1
ATOM 689 O O . LEU A 1 87 ? -3.030 -6.529 -21.198 1.00 91.56 87 LEU A O 1
ATOM 693 N N . SER A 1 88 ? -5.081 -6.062 -21.953 1.00 91.75 88 SER A N 1
ATOM 694 C CA . SER A 1 88 ? -4.766 -4.706 -22.442 1.00 91.75 88 SER A CA 1
ATOM 695 C C . SER A 1 88 ? -4.545 -3.674 -21.318 1.00 91.75 88 SER A C 1
ATOM 697 O O . SER A 1 88 ? -4.832 -2.493 -21.487 1.00 91.75 88 SER A O 1
ATOM 699 N N . LEU A 1 89 ? -4.080 -4.118 -20.150 1.00 91.31 89 LEU A N 1
ATOM 700 C CA . LEU A 1 89 ? -3.737 -3.279 -19.008 1.00 91.31 89 LEU A CA 1
ATOM 701 C C . LEU A 1 89 ? -2.217 -3.116 -18.938 1.00 91.31 89 LEU A C 1
ATOM 703 O O . LEU A 1 89 ? -1.494 -4.064 -19.234 1.00 91.31 89 LEU A O 1
ATOM 707 N N . PRO A 1 90 ? -1.706 -1.964 -18.475 1.00 93.31 90 PRO A N 1
ATOM 708 C CA . PRO A 1 90 ? -0.268 -1.756 -18.371 1.00 93.31 90 PRO A CA 1
ATOM 709 C C . PRO A 1 90 ? 0.360 -2.561 -17.226 1.00 93.31 90 PRO A C 1
ATOM 711 O O . PRO A 1 90 ? 1.577 -2.632 -17.152 1.00 93.31 90 PRO A O 1
ATOM 714 N N . ILE A 1 91 ? -0.443 -3.171 -16.343 1.00 94.75 91 ILE A N 1
ATOM 715 C CA . ILE A 1 91 ? 0.032 -3.976 -15.210 1.00 94.75 91 ILE A CA 1
ATOM 716 C C . ILE A 1 91 ? -0.506 -5.405 -15.262 1.00 94.75 91 ILE A C 1
ATOM 718 O O . ILE A 1 91 ? -1.599 -5.624 -15.808 1.00 94.75 91 ILE A O 1
ATOM 722 N N . PRO A 1 92 ? 0.208 -6.384 -14.675 1.00 95.25 92 PRO A N 1
ATOM 723 C CA . PRO A 1 92 ? -0.304 -7.739 -14.539 1.00 95.25 92 PRO A CA 1
ATOM 724 C C . PRO A 1 92 ? -1.630 -7.764 -13.778 1.00 95.25 92 PRO A C 1
ATOM 726 O O . PRO A 1 92 ? -1.755 -7.175 -12.704 1.00 95.25 92 PRO A O 1
ATOM 729 N N . PHE A 1 93 ? -2.616 -8.492 -14.307 1.00 95.81 93 PHE A N 1
ATOM 730 C CA . PHE A 1 93 ? -3.946 -8.583 -13.698 1.00 95.81 93 PHE A CA 1
ATOM 731 C C . PHE A 1 93 ? -3.897 -9.036 -12.233 1.00 95.81 93 PHE A C 1
ATOM 733 O O . PHE A 1 93 ? -4.577 -8.469 -11.380 1.00 95.81 93 PHE A O 1
ATOM 740 N N . TRP A 1 94 ? -3.042 -10.016 -11.927 1.00 96.31 94 TRP A N 1
ATOM 741 C CA . TRP A 1 94 ? -2.872 -10.526 -10.569 1.00 96.31 94 TRP A CA 1
ATOM 742 C C . TRP A 1 94 ? -2.445 -9.440 -9.579 1.00 96.31 94 TRP A C 1
ATOM 744 O O . TRP A 1 94 ? -2.875 -9.479 -8.432 1.00 96.31 94 TRP A O 1
ATOM 754 N N . MET A 1 95 ? -1.672 -8.445 -10.018 1.00 96.25 95 MET A N 1
ATOM 755 C CA . MET A 1 95 ? -1.215 -7.358 -9.158 1.00 96.25 95 MET A CA 1
ATOM 756 C C . MET A 1 95 ? -2.339 -6.362 -8.854 1.00 96.25 95 MET A C 1
ATOM 758 O O . MET A 1 95 ? -2.477 -5.921 -7.715 1.00 96.25 95 MET A O 1
ATOM 762 N N . VAL A 1 96 ? -3.214 -6.083 -9.834 1.00 96.56 96 VAL A N 1
ATOM 763 C CA . VAL A 1 96 ? -4.449 -5.297 -9.621 1.00 96.56 96 VAL A CA 1
ATOM 764 C C . VAL A 1 96 ? -5.270 -5.916 -8.491 1.00 96.56 96 VAL A C 1
ATOM 766 O O . VAL A 1 96 ? -5.723 -5.226 -7.582 1.00 96.56 96 VAL A O 1
ATOM 769 N N . VAL A 1 97 ? -5.460 -7.236 -8.557 1.00 97.25 97 VAL A N 1
ATOM 770 C CA . VAL A 1 97 ? -6.285 -7.975 -7.601 1.00 97.25 97 VAL A CA 1
ATOM 771 C C . VAL A 1 97 ? -5.581 -8.099 -6.245 1.00 97.25 97 VAL A C 1
ATOM 773 O O . VAL A 1 97 ? -6.223 -7.966 -5.204 1.00 97.25 97 VAL A O 1
ATOM 776 N N . PHE A 1 98 ? -4.259 -8.287 -6.239 1.00 96.56 98 PHE A N 1
ATOM 777 C CA . PHE A 1 98 ? -3.458 -8.427 -5.024 1.00 96.56 98 PHE A CA 1
ATOM 778 C C . PHE A 1 98 ? -3.493 -7.180 -4.125 1.00 96.56 98 PHE A C 1
ATOM 780 O O . PHE A 1 98 ? -3.421 -7.303 -2.903 1.00 96.56 98 PHE A O 1
ATOM 787 N N . TRP A 1 99 ? -3.727 -5.985 -4.680 1.00 97.25 99 TRP A N 1
ATOM 788 C CA . TRP A 1 99 ? -3.992 -4.788 -3.871 1.00 97.25 99 TRP A CA 1
ATOM 789 C C . TRP A 1 99 ? -5.182 -4.935 -2.912 1.00 97.25 99 TRP A C 1
ATOM 791 O O . TRP A 1 99 ? -5.200 -4.297 -1.856 1.00 97.25 99 TRP A O 1
ATOM 801 N N . GLY A 1 100 ? -6.151 -5.798 -3.230 1.00 97.81 100 GLY A N 1
ATOM 802 C CA . GLY A 1 100 ? -7.219 -6.164 -2.304 1.00 97.81 100 GLY A CA 1
ATOM 803 C C . GLY A 1 100 ? -6.690 -6.825 -1.027 1.00 97.81 100 GLY A C 1
ATOM 804 O O . GLY A 1 100 ? -7.091 -6.435 0.070 1.00 97.81 100 GLY A O 1
ATOM 805 N N . GLU A 1 101 ? -5.737 -7.754 -1.146 1.00 97.44 101 GLU A N 1
ATOM 806 C CA . GLU A 1 101 ? -5.081 -8.405 0.000 1.00 97.44 101 GLU A CA 1
ATOM 807 C C . GLU A 1 101 ? -4.276 -7.400 0.830 1.00 97.44 101 GLU A C 1
ATOM 809 O O . GLU A 1 1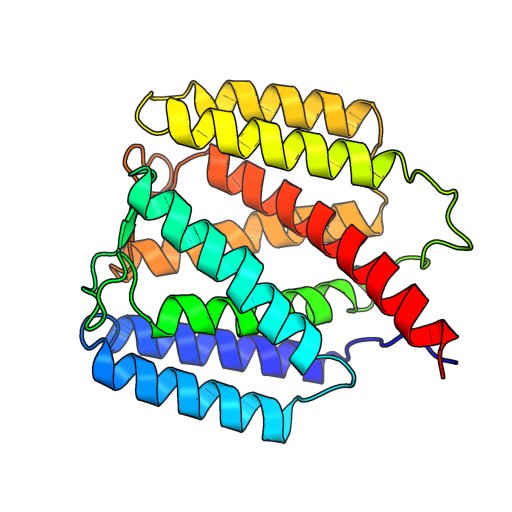01 ? -4.364 -7.386 2.058 1.00 97.44 101 GLU A O 1
ATOM 814 N N . ILE A 1 102 ? -3.569 -6.476 0.173 1.00 96.06 102 ILE A N 1
ATOM 815 C CA . ILE A 1 102 ? -2.830 -5.405 0.855 1.00 96.06 102 ILE A CA 1
ATOM 816 C C . ILE A 1 102 ? -3.764 -4.540 1.721 1.00 96.06 102 ILE A C 1
ATOM 818 O O . ILE A 1 102 ? -3.445 -4.227 2.872 1.00 96.06 102 ILE A O 1
ATOM 822 N N . PHE A 1 103 ? -4.950 -4.186 1.218 1.00 97.19 103 PHE A N 1
ATOM 823 C CA . PHE A 1 103 ? -5.931 -3.404 1.980 1.00 97.19 103 PHE A CA 1
ATOM 824 C C . PHE A 1 103 ? -6.498 -4.170 3.176 1.00 97.19 103 PHE A C 1
ATOM 826 O O . PHE A 1 103 ? -6.661 -3.592 4.255 1.00 97.19 103 PHE A O 1
ATOM 833 N N . ILE A 1 104 ? -6.774 -5.464 3.016 1.00 97.25 104 ILE A N 1
ATOM 834 C CA . ILE A 1 104 ? -7.187 -6.330 4.123 1.00 97.25 104 ILE A CA 1
ATOM 835 C C . ILE A 1 104 ? -6.085 -6.407 5.186 1.00 97.25 104 ILE A C 1
ATOM 837 O O . ILE A 1 104 ? -6.372 -6.231 6.376 1.00 97.25 104 ILE A O 1
ATOM 841 N N . PHE A 1 105 ? -4.836 -6.651 4.778 1.00 96.81 105 PHE A N 1
ATOM 842 C CA . PHE A 1 105 ? -3.696 -6.695 5.689 1.00 96.81 105 PHE A CA 1
ATOM 843 C C . PHE A 1 105 ? -3.616 -5.398 6.495 1.00 96.81 105 PHE A C 1
ATOM 845 O O . PHE A 1 105 ? -3.597 -5.436 7.729 1.00 96.81 105 PHE A O 1
ATOM 852 N N . PHE A 1 106 ? -3.670 -4.240 5.828 1.00 95.94 106 PHE A N 1
ATOM 853 C CA . PHE A 1 106 ? -3.618 -2.951 6.515 1.00 95.94 106 PHE A CA 1
ATOM 854 C C . PHE A 1 106 ? -4.821 -2.699 7.408 1.00 95.94 106 PHE A C 1
ATOM 856 O O . PHE A 1 106 ? -4.651 -2.155 8.500 1.00 95.94 106 PHE A O 1
ATOM 863 N N . ARG A 1 107 ? -6.021 -3.132 7.016 1.00 95.50 107 ARG A N 1
ATOM 864 C CA . ARG A 1 107 ? -7.190 -3.100 7.897 1.00 95.50 107 ARG A CA 1
ATOM 865 C C . ARG A 1 107 ? -6.909 -3.858 9.189 1.00 95.50 107 ARG A C 1
ATOM 867 O O . ARG A 1 107 ? -7.090 -3.305 10.273 1.00 95.50 107 ARG A O 1
ATOM 874 N N . LYS A 1 108 ? -6.447 -5.104 9.096 1.00 95.88 108 LYS A N 1
ATOM 875 C CA . LYS A 1 108 ? -6.157 -5.933 10.273 1.00 95.88 108 LYS A CA 1
ATOM 876 C C . LYS A 1 108 ? -5.010 -5.365 11.101 1.00 95.88 108 LYS A C 1
ATOM 878 O O . LYS A 1 108 ? -5.121 -5.329 12.325 1.00 95.88 108 LYS A O 1
ATOM 883 N N . LEU A 1 109 ? -3.974 -4.829 10.459 1.00 96.12 109 LEU A N 1
ATOM 884 C CA . LEU A 1 109 ? -2.888 -4.115 11.127 1.00 96.12 109 LEU A CA 1
ATOM 885 C C . LEU A 1 109 ? -3.417 -2.910 11.912 1.00 96.12 109 LEU A C 1
ATOM 887 O O . LEU A 1 109 ? -3.171 -2.804 13.108 1.00 96.12 109 LEU A O 1
ATOM 891 N N . CYS A 1 110 ? -4.238 -2.056 11.299 1.00 94.88 110 CYS A N 1
ATOM 892 C CA . CYS A 1 110 ? -4.843 -0.893 11.958 1.00 94.88 110 CYS A CA 1
ATOM 893 C C . CYS A 1 110 ? -5.756 -1.262 13.138 1.00 94.88 110 CYS A C 1
ATOM 895 O O . CYS A 1 110 ? -6.008 -0.419 14.004 1.00 94.88 110 CYS A O 1
ATOM 897 N N . ARG A 1 111 ? -6.252 -2.505 13.167 1.00 93.62 111 ARG A N 1
ATOM 898 C CA . ARG A 1 111 ? -7.120 -3.067 14.214 1.00 93.62 111 ARG A CA 1
ATOM 899 C C . ARG A 1 111 ? -6.379 -3.906 15.244 1.00 93.62 111 ARG A C 1
ATOM 901 O O . ARG A 1 111 ? -7.006 -4.452 16.153 1.00 93.62 111 ARG A O 1
ATOM 908 N N . PHE A 1 112 ? -5.059 -3.992 15.149 1.00 95.25 112 PHE A N 1
ATOM 909 C CA . PHE A 1 112 ? -4.240 -4.648 16.152 1.00 95.25 112 PHE A CA 1
ATOM 910 C C . PHE A 1 112 ? -4.035 -3.744 17.371 1.00 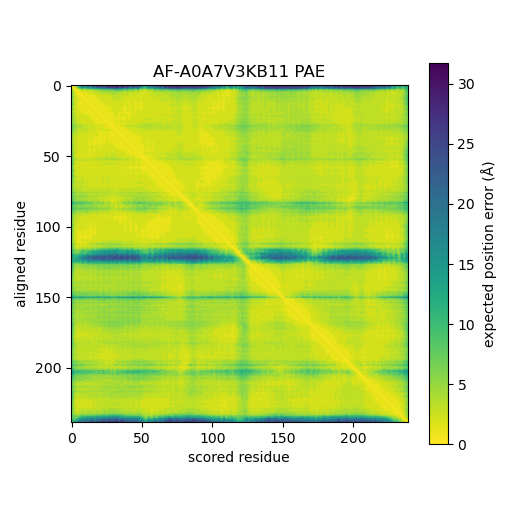95.25 112 PHE A C 1
ATOM 912 O O . PHE A 1 112 ? -3.869 -2.532 17.245 1.00 95.25 112 PHE A O 1
ATOM 919 N N . GLY A 1 113 ? -4.037 -4.339 18.568 1.00 93.31 113 GLY A N 1
ATOM 920 C CA . GLY A 1 113 ? -4.083 -3.626 19.854 1.00 93.31 113 GLY A CA 1
ATOM 921 C C . GLY A 1 113 ? -3.168 -2.393 19.983 1.00 93.31 113 GLY A C 1
ATOM 922 O O . GLY A 1 113 ? -3.674 -1.338 20.352 1.00 93.31 113 GLY A O 1
ATOM 923 N N . PRO A 1 114 ? -1.865 -2.472 19.654 1.00 93.56 114 PRO A N 1
ATOM 924 C CA . PRO A 1 114 ? -0.935 -1.338 19.724 1.00 93.56 114 PRO A CA 1
ATOM 925 C C . PRO A 1 114 ? -1.284 -0.136 18.833 1.00 93.56 114 PRO A C 1
ATOM 927 O O . PRO A 1 114 ? -0.851 0.980 19.127 1.00 93.56 114 PRO A O 1
ATOM 930 N N . PHE A 1 115 ? -2.033 -0.362 17.751 1.00 94.50 115 PHE A N 1
ATOM 931 C CA . PHE A 1 115 ? -2.419 0.651 16.762 1.00 94.50 115 PHE A CA 1
ATOM 932 C C . PHE A 1 115 ? -3.890 1.063 16.886 1.00 94.50 115 PHE A C 1
ATOM 934 O O . PHE A 1 115 ? -4.313 2.070 16.305 1.00 94.50 115 PHE A O 1
ATOM 941 N N . LEU A 1 116 ? -4.664 0.316 17.675 1.00 90.75 116 LEU A N 1
ATOM 942 C CA . LEU A 1 116 ? -6.056 0.616 17.955 1.00 90.75 116 LEU A CA 1
ATOM 943 C C . LEU A 1 116 ? -6.153 1.977 18.658 1.00 90.75 116 LEU A C 1
ATOM 945 O O . LEU A 1 116 ? -5.424 2.271 19.603 1.00 90.75 116 LEU A O 1
ATOM 949 N N . GLY A 1 117 ? -7.044 2.823 18.156 1.00 84.19 117 GLY A N 1
ATOM 950 C CA . GLY A 1 117 ? -7.375 4.110 18.757 1.00 84.19 117 GLY A CA 1
ATOM 951 C C . GLY A 1 117 ? -8.862 4.169 19.055 1.00 84.19 117 GLY A C 1
ATOM 952 O O . GLY A 1 117 ? -9.617 3.301 18.621 1.00 84.19 117 GLY A O 1
ATOM 953 N N . GLN A 1 118 ? -9.285 5.212 19.763 1.00 80.31 118 GLN A N 1
ATOM 954 C CA . GLN A 1 118 ? -10.709 5.501 19.901 1.00 80.31 118 GLN A CA 1
ATOM 955 C C . GLN A 1 118 ? -11.300 5.778 18.517 1.00 80.31 118 GLN A C 1
ATOM 957 O O . GLN A 1 118 ? -10.777 6.629 17.781 1.00 80.31 118 GLN A O 1
ATOM 962 N N . LEU A 1 119 ? -12.372 5.057 18.176 1.00 76.31 119 LEU A N 1
ATOM 963 C CA . LEU A 1 119 ? -13.154 5.361 16.988 1.00 76.31 119 LEU A CA 1
ATOM 964 C C . LEU A 1 119 ? -13.640 6.812 17.065 1.00 76.31 119 LEU A C 1
ATOM 966 O O . LEU A 1 119 ? -13.971 7.296 18.153 1.00 76.31 119 LEU A O 1
ATOM 970 N N . PRO A 1 120 ? -13.668 7.531 15.934 1.00 68.06 120 PRO A N 1
ATOM 971 C CA . PRO A 1 120 ? -14.255 8.853 15.930 1.00 68.06 120 PRO A CA 1
ATOM 972 C C . PRO A 1 120 ? -15.728 8.732 16.343 1.00 68.06 120 PRO A C 1
ATOM 974 O O . PRO A 1 120 ? -16.451 7.901 15.802 1.00 68.06 120 PRO A O 1
ATOM 977 N N . GLY A 1 121 ? -16.163 9.541 17.314 1.00 66.50 121 GLY A N 1
ATOM 978 C CA . GLY A 1 121 ? -17.580 9.667 17.662 1.00 66.50 121 GLY A CA 1
ATOM 979 C C . GLY A 1 121 ? -18.407 10.231 16.498 1.00 66.50 121 GLY A C 1
ATOM 980 O O . GLY A 1 121 ? -17.952 10.272 15.356 1.00 66.50 121 GLY A O 1
ATOM 981 N N . PHE A 1 122 ? -19.631 10.700 16.771 1.00 62.59 122 PHE A N 1
ATOM 982 C CA . PHE A 1 122 ? -20.468 11.334 15.743 1.00 62.59 122 PHE A CA 1
ATOM 983 C C . PHE A 1 122 ? -19.687 12.448 15.029 1.00 62.59 122 PHE A C 1
ATOM 985 O O . PHE A 1 122 ? -19.274 13.428 15.652 1.00 62.59 122 PHE A O 1
ATOM 992 N N . GLN A 1 123 ? -19.421 12.258 13.737 1.00 64.25 123 GLN A N 1
ATOM 993 C CA . GLN A 1 123 ? -18.593 13.181 12.975 1.00 64.25 123 GLN A CA 1
ATOM 994 C C . GLN A 1 123 ? -19.436 14.353 12.481 1.00 64.25 123 GLN A C 1
ATOM 996 O O . GLN A 1 123 ? -20.573 14.176 12.044 1.00 64.25 123 GLN A O 1
ATOM 1001 N N . LYS A 1 124 ? -18.864 15.559 12.543 1.00 63.75 124 LYS A N 1
ATOM 1002 C CA . LYS A 1 124 ? -19.405 16.727 11.841 1.00 63.75 124 LYS A CA 1
ATOM 1003 C C . LYS A 1 124 ? -19.427 16.442 10.334 1.00 63.75 124 LYS A C 1
ATOM 1005 O O . LYS A 1 124 ? -18.658 15.617 9.850 1.00 63.75 124 LYS A O 1
ATOM 1010 N N . LEU A 1 125 ? -20.263 17.176 9.599 1.00 67.25 125 LEU A N 1
ATOM 1011 C CA . LEU A 1 125 ? -20.419 17.049 8.142 1.00 67.25 125 LEU A CA 1
ATOM 1012 C C . LEU A 1 125 ? -19.082 17.170 7.378 1.00 67.25 125 LEU A C 1
ATOM 1014 O O . LEU A 1 125 ? -18.923 16.578 6.317 1.00 67.25 125 LEU A O 1
ATOM 1018 N N . ILE A 1 126 ? -18.114 17.899 7.951 1.00 76.75 126 ILE A N 1
ATOM 1019 C CA . ILE A 1 126 ? -16.736 18.009 7.467 1.00 76.75 126 ILE A CA 1
ATOM 1020 C C . ILE A 1 126 ? -15.781 17.570 8.577 1.00 76.75 126 ILE A C 1
ATOM 1022 O O . ILE A 1 126 ? -15.721 18.166 9.656 1.00 76.75 126 ILE A O 1
ATOM 1026 N N . ASP A 1 127 ? -14.993 16.544 8.283 1.00 85.12 127 ASP A N 1
ATOM 1027 C CA . ASP A 1 127 ? -13.895 16.085 9.120 1.00 85.12 127 ASP A CA 1
ATOM 1028 C C . ASP A 1 127 ? -12.593 16.708 8.597 1.00 85.12 127 ASP A C 1
ATOM 1030 O O . ASP A 1 127 ? -12.074 16.347 7.539 1.00 85.12 127 ASP A O 1
ATOM 1034 N N . 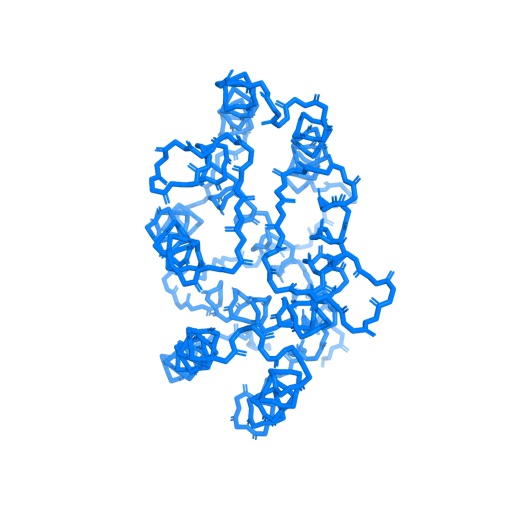ILE A 1 128 ? -12.098 17.724 9.305 1.00 85.88 128 ILE A N 1
ATOM 1035 C CA . ILE A 1 128 ? -10.948 18.520 8.855 1.00 85.88 128 ILE A CA 1
ATOM 1036 C C . ILE A 1 128 ? -9.697 17.640 8.660 1.00 85.88 128 ILE A C 1
ATOM 1038 O O . ILE A 1 128 ? -9.102 17.716 7.584 1.00 85.88 128 ILE A O 1
ATOM 1042 N N . PRO A 1 129 ? -9.301 16.762 9.610 1.00 88.12 129 PRO A N 1
ATOM 1043 C CA . PRO A 1 129 ? -8.135 15.899 9.429 1.00 88.12 129 PRO A CA 1
ATOM 1044 C C . PRO A 1 129 ? -8.170 15.033 8.169 1.00 88.12 129 PRO A C 1
ATOM 1046 O O . PRO A 1 129 ? -7.156 14.963 7.474 1.00 88.12 129 PRO A O 1
ATOM 1049 N N . ILE A 1 130 ? -9.304 14.385 7.871 1.00 89.50 130 ILE A N 1
ATOM 1050 C CA . ILE A 1 130 ? -9.410 13.522 6.685 1.00 89.50 130 ILE A CA 1
ATOM 1051 C C . ILE A 1 130 ? -9.496 14.337 5.392 1.00 89.50 130 ILE A C 1
ATOM 1053 O O . ILE A 1 130 ? -8.977 13.905 4.369 1.00 89.50 130 ILE A O 1
ATOM 1057 N N . THR A 1 131 ? -10.097 15.528 5.443 1.00 91.19 131 THR A N 1
ATOM 1058 C CA . THR A 1 131 ? -10.160 16.444 4.295 1.00 91.19 131 THR A CA 1
ATOM 1059 C C . THR A 1 131 ? -8.765 16.940 3.925 1.00 91.19 131 THR A C 1
ATOM 1061 O O . THR A 1 131 ? -8.391 16.916 2.755 1.00 91.19 131 THR A O 1
ATOM 1064 N N . LEU A 1 132 ? -7.963 17.320 4.925 1.00 92.31 132 LEU A N 1
ATOM 1065 C CA . LEU A 1 132 ? -6.559 17.677 4.724 1.00 92.31 132 LEU A CA 1
ATOM 1066 C C . LEU A 1 132 ? -5.755 16.495 4.175 1.00 92.31 132 LEU A C 1
ATOM 1068 O O . LEU A 1 132 ? -4.967 16.679 3.254 1.00 92.31 132 LEU A O 1
ATOM 1072 N N . ASP A 1 133 ? -5.969 15.284 4.696 1.00 94.00 133 ASP A N 1
ATOM 1073 C CA . ASP A 1 133 ? -5.304 14.084 4.177 1.00 94.00 133 ASP A CA 1
ATOM 1074 C C . ASP A 1 133 ? -5.690 13.816 2.713 1.00 94.00 133 ASP A C 1
ATOM 1076 O O . ASP A 1 133 ? -4.824 13.606 1.869 1.00 94.00 133 ASP A O 1
ATOM 1080 N N . LEU A 1 134 ? -6.969 13.916 2.358 1.00 94.19 134 LEU A N 1
ATOM 1081 C CA . LEU A 1 134 ? -7.404 13.766 0.971 1.00 94.19 134 LEU A CA 1
ATOM 1082 C C . LEU A 1 134 ? -6.753 14.814 0.055 1.00 94.19 134 LEU A C 1
ATOM 1084 O O . LEU A 1 134 ? -6.263 14.474 -1.021 1.00 94.19 134 LEU A O 1
ATOM 1088 N N . PHE A 1 135 ? -6.700 16.072 0.492 1.00 94.06 135 PHE A N 1
ATOM 1089 C CA . PHE A 1 135 ? -6.066 17.150 -0.263 1.00 94.06 135 PHE A CA 1
ATOM 1090 C C . PHE A 1 135 ? -4.570 16.896 -0.484 1.00 94.06 135 PHE A C 1
ATOM 1092 O O . PHE A 1 135 ? -4.086 17.008 -1.611 1.00 94.06 135 PHE A O 1
ATOM 1099 N N . VAL A 1 136 ? -3.849 16.471 0.560 1.00 94.62 136 VAL A N 1
ATOM 1100 C CA . VAL A 1 136 ? -2.437 16.082 0.449 1.00 94.62 136 VAL A CA 1
ATOM 1101 C C . VAL A 1 136 ? -2.266 14.906 -0.508 1.00 94.62 136 VAL A C 1
ATOM 1103 O O . VAL A 1 136 ? -1.382 14.958 -1.357 1.00 94.62 136 VAL A O 1
ATOM 1106 N N . ALA A 1 137 ? -3.121 13.882 -0.433 1.00 94.38 137 ALA A N 1
ATOM 1107 C CA . ALA A 1 137 ? -3.067 12.735 -1.337 1.00 94.38 137 ALA A CA 1
ATOM 1108 C C . ALA A 1 137 ? -3.261 13.148 -2.807 1.00 94.38 137 ALA A C 1
ATOM 1110 O O . ALA A 1 137 ? -2.534 12.671 -3.678 1.00 94.38 137 ALA A O 1
ATOM 1111 N N . ILE A 1 138 ? -4.198 14.062 -3.084 1.00 94.62 138 ILE A N 1
ATOM 1112 C CA . ILE A 1 138 ? -4.455 14.581 -4.435 1.00 94.62 138 ILE A CA 1
ATOM 1113 C C . ILE A 1 138 ? -3.266 15.402 -4.939 1.00 94.62 138 ILE A C 1
ATOM 1115 O O . ILE A 1 138 ? -2.756 15.118 -6.023 1.00 94.62 138 ILE A O 1
ATOM 1119 N N . ILE A 1 139 ? -2.795 16.388 -4.164 1.00 94.69 139 ILE A N 1
ATOM 1120 C CA . ILE A 1 139 ? -1.649 17.219 -4.568 1.00 94.69 139 ILE A CA 1
ATOM 1121 C C . ILE A 1 139 ? -0.428 16.346 -4.816 1.00 94.69 139 ILE A C 1
ATOM 1123 O O . ILE A 1 139 ? 0.253 16.502 -5.827 1.00 94.69 139 ILE A O 1
ATOM 1127 N N . TYR A 1 140 ? -0.173 15.401 -3.918 1.00 92.50 140 TYR A N 1
ATOM 1128 C CA . TYR A 1 140 ? 0.923 14.465 -4.058 1.00 92.50 140 TYR A CA 1
ATOM 1129 C C . TYR A 1 140 ? 0.848 13.696 -5.382 1.00 92.50 140 TYR A C 1
ATOM 1131 O O . TYR A 1 140 ? 1.832 13.645 -6.118 1.00 92.50 140 TYR A O 1
ATOM 1139 N N . ARG A 1 141 ? -0.325 13.167 -5.749 1.00 93.19 141 ARG A N 1
ATOM 1140 C CA . ARG A 1 141 ? -0.494 12.478 -7.037 1.00 93.19 141 ARG A CA 1
ATOM 1141 C C . ARG A 1 141 ? -0.236 13.401 -8.223 1.00 93.19 141 ARG A C 1
ATOM 1143 O O . ARG A 1 141 ? 0.421 12.986 -9.173 1.00 93.19 141 ARG A O 1
ATOM 1150 N N . VAL A 1 142 ? -0.681 14.655 -8.156 1.00 94.69 142 VAL A N 1
ATOM 1151 C CA . VAL A 1 142 ? -0.393 15.658 -9.195 1.00 94.69 142 VAL A CA 1
ATOM 1152 C C . VAL A 1 142 ? 1.109 15.926 -9.320 1.00 94.69 142 VAL A C 1
ATOM 1154 O O . VAL A 1 142 ? 1.615 15.984 -10.440 1.00 94.69 142 VAL A O 1
ATOM 1157 N N . ILE A 1 143 ? 1.822 16.058 -8.197 1.00 94.44 143 ILE A N 1
ATOM 1158 C CA . ILE A 1 143 ? 3.279 16.248 -8.166 1.00 94.44 143 ILE A CA 1
ATOM 1159 C C . ILE A 1 143 ? 3.970 15.058 -8.829 1.00 94.44 143 ILE A C 1
ATOM 1161 O O . ILE A 1 143 ? 4.729 15.251 -9.775 1.00 94.44 143 ILE A O 1
ATOM 1165 N N . ILE A 1 144 ? 3.667 13.834 -8.390 1.00 93.12 144 ILE A N 1
AT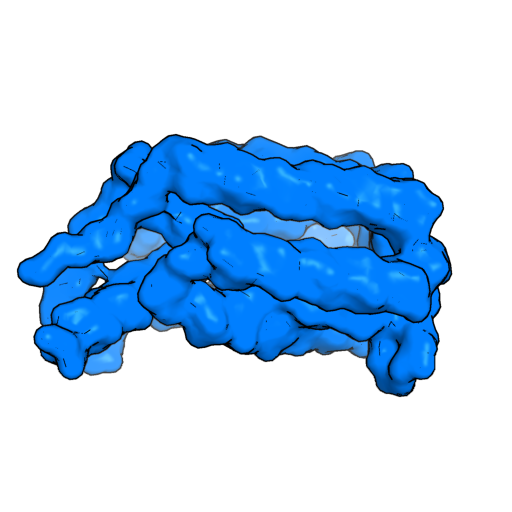OM 1166 C CA . ILE A 1 144 ? 4.300 12.621 -8.917 1.00 93.12 144 ILE A CA 1
ATOM 1167 C C . ILE A 1 144 ? 4.038 12.465 -10.416 1.00 93.12 144 ILE A C 1
ATOM 1169 O O . ILE A 1 144 ? 4.980 12.303 -11.183 1.00 93.12 144 ILE A O 1
ATOM 1173 N N . TYR A 1 145 ? 2.794 12.607 -10.877 1.00 94.00 145 TYR A N 1
ATOM 1174 C CA . TYR A 1 145 ? 2.473 12.452 -12.302 1.00 94.00 145 TYR A CA 1
ATOM 1175 C C . TYR A 1 145 ? 3.128 13.491 -13.211 1.00 94.00 145 TYR A C 1
ATOM 1177 O O . TYR A 1 145 ? 3.246 13.254 -14.410 1.00 94.00 145 TYR A O 1
ATOM 1185 N N . ARG A 1 146 ? 3.522 14.648 -12.675 1.00 93.81 146 ARG A N 1
ATOM 1186 C CA . ARG A 1 146 ? 4.183 15.700 -13.456 1.00 93.81 146 ARG A CA 1
ATOM 1187 C C . ARG A 1 146 ? 5.698 15.668 -13.333 1.00 93.81 146 ARG A C 1
ATOM 1189 O O . ARG A 1 146 ? 6.376 16.126 -14.247 1.00 93.81 146 ARG A O 1
ATOM 1196 N N . LEU A 1 147 ? 6.218 15.196 -12.203 1.00 94.19 147 LEU A N 1
ATOM 1197 C CA . LEU A 1 147 ? 7.604 15.420 -11.806 1.00 94.19 147 LEU A CA 1
ATOM 1198 C C . LEU A 1 147 ? 8.357 14.136 -11.430 1.00 94.19 147 LEU A C 1
ATOM 1200 O O . LEU A 1 147 ? 9.511 14.257 -11.046 1.00 94.19 147 LEU A O 1
ATOM 1204 N N . ALA A 1 148 ? 7.782 12.930 -11.557 1.00 89.19 148 ALA A N 1
ATOM 1205 C CA . ALA A 1 148 ? 8.444 11.668 -11.174 1.00 89.19 148 ALA A CA 1
ATOM 1206 C C . ALA A 1 148 ? 9.845 11.468 -11.789 1.00 89.19 148 ALA A C 1
ATOM 1208 O O . ALA A 1 148 ? 10.721 10.896 -11.141 1.00 89.19 148 ALA A O 1
ATOM 1209 N N . SER A 1 149 ? 10.073 11.984 -13.001 1.00 88.44 149 SER A N 1
ATOM 1210 C CA . SER A 1 149 ? 11.364 11.927 -13.700 1.00 88.44 149 SER A CA 1
ATOM 1211 C C . SER A 1 149 ? 12.383 12.966 -13.223 1.00 88.44 149 SER A C 1
ATOM 1213 O O . SER A 1 149 ? 13.557 12.904 -13.584 1.00 88.44 149 SER A O 1
ATOM 1215 N N . ARG A 1 150 ? 11.958 13.961 -12.436 1.00 89.25 150 ARG A N 1
ATOM 1216 C CA . ARG A 1 150 ? 12.836 15.001 -11.899 1.00 89.25 150 ARG A CA 1
ATOM 1217 C C . ARG A 1 150 ? 13.470 14.483 -10.617 1.00 89.25 150 ARG A C 1
ATOM 1219 O O . ARG A 1 150 ? 12.775 14.219 -9.641 1.00 89.25 150 ARG A O 1
ATOM 1226 N N . TYR A 1 151 ? 14.795 14.379 -10.624 1.00 81.94 151 TYR A N 1
ATOM 1227 C CA . TYR A 1 151 ? 15.568 14.046 -9.4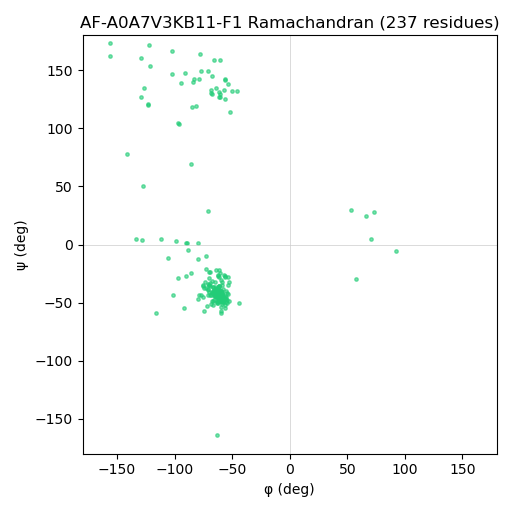32 1.00 81.94 151 TYR A CA 1
ATOM 1228 C C . TYR A 1 151 ? 15.218 15.020 -8.291 1.00 81.94 151 TYR A C 1
ATOM 1230 O O . TYR A 1 151 ? 15.064 16.211 -8.562 1.00 81.94 151 TYR A O 1
ATOM 1238 N N . TRP A 1 152 ? 15.063 14.502 -7.064 1.00 88.06 152 TRP A N 1
ATOM 1239 C CA . TRP A 1 152 ? 14.803 15.176 -5.772 1.00 88.06 152 TRP A CA 1
ATOM 1240 C C . TRP A 1 152 ? 13.547 16.065 -5.629 1.00 88.06 152 TRP A C 1
ATOM 1242 O O . TRP A 1 152 ? 13.014 16.205 -4.527 1.00 88.06 152 TRP A O 1
ATOM 1252 N N . LEU A 1 153 ? 13.060 16.703 -6.696 1.00 91.00 153 LEU A N 1
ATOM 1253 C CA . LEU A 1 153 ? 12.015 17.729 -6.612 1.00 91.00 153 LEU A CA 1
ATOM 1254 C C . LEU A 1 153 ? 10.669 17.200 -6.072 1.00 91.00 153 LEU A C 1
ATOM 1256 O O . LEU A 1 153 ? 10.085 17.862 -5.208 1.00 91.00 153 LEU A O 1
ATOM 1260 N N . PRO A 1 154 ? 10.165 16.025 -6.502 1.00 90.69 154 PRO A N 1
ATOM 1261 C CA . PRO A 1 154 ? 8.962 15.445 -5.909 1.00 90.69 154 PRO A CA 1
ATOM 1262 C C . PRO A 1 154 ? 9.135 15.131 -4.422 1.00 90.69 154 PRO A C 1
ATOM 1264 O O . PRO A 1 154 ? 8.195 15.315 -3.649 1.00 90.69 154 PRO A O 1
ATOM 1267 N N . ASP A 1 155 ? 10.338 14.702 -4.025 1.00 90.62 155 ASP A N 1
ATOM 1268 C CA . ASP A 1 155 ? 10.667 14.364 -2.640 1.00 90.62 155 ASP A CA 1
ATOM 1269 C C . ASP A 1 155 ? 10.555 15.603 -1.749 1.00 90.62 155 ASP A C 1
ATOM 1271 O O . ASP A 1 155 ? 9.852 15.578 -0.738 1.00 90.62 155 ASP A O 1
ATOM 1275 N N . ALA A 1 156 ? 11.190 16.706 -2.160 1.00 92.25 156 ALA A N 1
ATOM 1276 C CA . ALA A 1 156 ? 11.185 17.961 -1.415 1.00 92.25 156 ALA A CA 1
ATOM 1277 C C . ALA A 1 156 ? 9.774 18.549 -1.294 1.00 92.25 156 ALA A C 1
ATOM 1279 O O . ALA A 1 156 ? 9.330 18.855 -0.187 1.00 92.25 156 ALA A O 1
ATOM 1280 N N . LEU A 1 157 ? 9.040 18.655 -2.409 1.00 93.56 157 LEU A N 1
ATOM 1281 C CA . LEU A 1 157 ? 7.681 19.204 -2.397 1.00 93.56 157 LEU A CA 1
ATOM 1282 C C . LEU A 1 157 ? 6.752 18.375 -1.510 1.00 93.56 157 LEU A C 1
ATOM 1284 O O . LEU A 1 157 ? 5.978 18.928 -0.725 1.00 93.56 157 LEU A O 1
ATOM 1288 N N . PHE A 1 158 ? 6.838 17.047 -1.604 1.00 89.75 158 PHE A N 1
ATOM 1289 C CA . PHE A 1 158 ? 5.987 16.188 -0.801 1.00 89.75 158 PHE A CA 1
ATOM 1290 C C . PHE A 1 158 ? 6.355 16.220 0.683 1.00 89.75 158 PHE A C 1
ATOM 1292 O O . PHE A 1 158 ? 5.458 16.309 1.522 1.00 89.75 158 PHE A O 1
ATOM 1299 N N . ALA A 1 159 ? 7.649 16.227 1.016 1.00 91.38 159 ALA A N 1
ATOM 1300 C CA . ALA A 1 159 ? 8.110 16.399 2.388 1.00 91.38 159 ALA A CA 1
ATOM 1301 C C . ALA A 1 159 ? 7.584 17.710 2.992 1.00 91.38 159 ALA A C 1
ATOM 1303 O O . ALA A 1 159 ? 7.032 17.693 4.091 1.00 91.38 159 ALA A O 1
ATOM 1304 N N . SER A 1 160 ? 7.674 18.831 2.266 1.00 93.25 160 SER A N 1
ATOM 1305 C CA . SER A 1 160 ? 7.170 20.131 2.730 1.00 93.25 160 SER A CA 1
ATOM 1306 C C . SER A 1 160 ? 5.663 20.114 2.996 1.00 93.25 160 SER A C 1
ATOM 1308 O O . SER A 1 160 ? 5.218 20.567 4.052 1.00 93.25 160 SER A O 1
ATOM 1310 N N . ILE A 1 161 ? 4.874 19.549 2.075 1.00 93.06 161 ILE A N 1
ATOM 1311 C CA . ILE A 1 161 ? 3.416 19.437 2.232 1.00 93.06 161 ILE A CA 1
ATOM 1312 C C . ILE A 1 161 ? 3.071 18.539 3.421 1.00 93.06 161 ILE A C 1
ATOM 1314 O O . ILE A 1 161 ? 2.200 18.884 4.222 1.00 93.06 161 ILE A O 1
ATOM 1318 N N . LEU A 1 162 ? 3.756 17.401 3.565 1.00 90.44 162 LEU A N 1
ATOM 1319 C CA . LEU A 1 162 ? 3.518 16.489 4.674 1.00 90.44 162 LEU A CA 1
ATOM 1320 C C . LEU A 1 162 ? 3.886 17.130 6.014 1.00 90.44 162 LEU A C 1
ATOM 1322 O O . LEU A 1 162 ? 3.111 17.009 6.957 1.00 90.44 162 LEU A O 1
ATOM 1326 N N . ILE A 1 163 ? 5.018 17.834 6.112 1.00 92.75 163 ILE A N 1
ATOM 1327 C CA . ILE A 1 163 ? 5.415 18.553 7.332 1.00 92.75 163 ILE A CA 1
ATOM 1328 C C . ILE A 1 163 ? 4.341 19.574 7.708 1.00 92.75 163 ILE A C 1
ATOM 1330 O O . ILE A 1 163 ? 3.840 19.531 8.831 1.00 92.75 163 ILE A O 1
ATOM 1334 N N . LEU A 1 164 ? 3.924 20.431 6.768 1.00 93.12 164 LEU A N 1
ATOM 1335 C CA . LEU A 1 164 ? 2.865 21.413 7.008 1.00 93.12 164 LEU A CA 1
ATOM 1336 C C . LEU A 1 164 ? 1.582 20.735 7.495 1.00 93.12 164 LEU A C 1
ATOM 1338 O O . LEU A 1 164 ? 0.992 21.145 8.495 1.00 93.12 164 LEU A O 1
ATOM 1342 N N . ARG A 1 165 ? 1.178 19.646 6.836 1.00 92.56 165 ARG A N 1
ATOM 1343 C CA . ARG A 1 165 ? 0.033 18.844 7.260 1.00 92.56 165 ARG A CA 1
ATOM 1344 C C . ARG A 1 165 ? 0.237 18.374 8.714 1.00 92.56 165 ARG A C 1
ATOM 1346 O O . ARG A 1 165 ? -0.648 18.553 9.552 1.00 92.56 165 ARG A O 1
ATOM 1353 N N . LEU A 1 166 ? 1.349 17.711 9.026 1.00 91.00 166 LEU A N 1
ATOM 1354 C CA . LEU A 1 166 ? 1.590 17.130 10.352 1.00 91.00 166 LEU A CA 1
ATOM 1355 C C . LEU A 1 166 ? 1.645 18.195 11.458 1.00 91.00 166 LEU A C 1
ATOM 1357 O O . LEU A 1 166 ? 1.276 17.883 12.587 1.00 91.00 166 LEU A O 1
ATOM 1361 N N . LEU A 1 167 ? 2.029 19.433 11.137 1.00 92.12 167 LEU A N 1
ATOM 1362 C CA . LEU A 1 167 ? 1.947 20.577 12.049 1.00 92.12 167 LEU A CA 1
ATOM 1363 C C . LEU A 1 167 ? 0.498 21.030 12.287 1.00 92.12 167 LEU A C 1
ATOM 1365 O O . LEU A 1 167 ? 0.120 21.274 13.429 1.00 92.12 167 LEU A O 1
ATOM 1369 N N . LEU A 1 168 ? -0.326 21.100 11.234 1.00 92.69 168 LEU A N 1
ATOM 1370 C CA . LEU A 1 168 ? -1.729 21.530 11.330 1.00 92.69 168 LEU A CA 1
ATOM 1371 C C . LEU A 1 168 ? -2.624 20.519 12.059 1.00 92.69 168 LEU A C 1
ATOM 1373 O O . LEU A 1 168 ? -3.557 20.903 12.759 1.00 92.69 168 LEU A O 1
ATOM 1377 N N . ALA A 1 169 ? -2.366 19.223 11.884 1.00 90.62 169 ALA A N 1
ATOM 1378 C CA . ALA A 1 169 ? -3.155 18.164 12.506 1.00 90.62 169 ALA A CA 1
ATOM 1379 C C . ALA A 1 169 ? -2.260 17.005 12.978 1.00 90.62 169 ALA A C 1
ATOM 1381 O O . ALA A 1 169 ? -2.206 15.963 12.318 1.00 90.62 169 ALA A O 1
ATOM 1382 N N . PRO A 1 170 ? -1.553 17.136 14.112 1.00 91.50 170 PRO A N 1
ATOM 1383 C CA . PRO A 1 170 ? -0.590 16.133 14.555 1.00 91.50 170 PRO A CA 1
ATOM 1384 C C . PRO A 1 170 ? -1.191 14.723 14.695 1.00 91.50 170 PRO A C 1
ATOM 1386 O O . PRO A 1 170 ? -2.322 14.575 15.167 1.00 91.50 170 PRO A O 1
ATOM 1389 N N . PRO A 1 171 ? -0.447 13.662 14.325 1.00 91.69 171 PRO A N 1
ATOM 1390 C CA . PRO A 1 171 ? -0.927 12.292 14.442 1.00 91.69 171 PRO A CA 1
ATOM 1391 C C . PRO A 1 171 ? -1.078 11.887 15.909 1.00 91.69 171 PRO A C 1
ATOM 1393 O O . PRO A 1 171 ? -0.256 12.256 16.763 1.00 91.69 171 PRO A O 1
ATOM 1396 N N . LYS A 1 172 ? -2.100 11.074 16.191 1.00 92.06 172 LYS A N 1
ATOM 1397 C CA . LYS A 1 172 ? -2.340 10.503 17.526 1.00 92.06 172 LYS A CA 1
ATOM 1398 C C . LYS A 1 172 ? -1.212 9.535 17.927 1.00 92.06 172 LYS A C 1
ATOM 1400 O O . LYS A 1 172 ? -0.544 8.987 17.050 1.00 92.06 172 LYS A O 1
ATOM 1405 N N . PRO A 1 173 ? -1.001 9.241 19.224 1.00 93.19 173 PRO A N 1
ATOM 1406 C CA . PRO A 1 173 ? 0.072 8.337 19.657 1.00 93.19 173 PRO A CA 1
ATOM 1407 C C . PRO A 1 173 ? 0.042 6.947 18.998 1.00 93.19 173 PRO A C 1
ATOM 1409 O O . PRO A 1 173 ? 1.084 6.415 18.624 1.00 93.19 173 PRO A O 1
ATOM 1412 N N . ASN A 1 174 ? -1.143 6.363 18.811 1.00 93.06 174 ASN A N 1
ATOM 1413 C CA . ASN A 1 174 ? -1.318 5.077 18.129 1.00 93.06 174 ASN A CA 1
ATOM 1414 C C . ASN A 1 174 ? -1.041 5.167 16.615 1.00 93.06 174 ASN A C 1
ATOM 1416 O O . ASN A 1 174 ? -0.477 4.240 16.039 1.00 93.06 174 ASN A O 1
ATOM 1420 N N . GLU A 1 175 ? -1.374 6.296 15.981 1.00 93.25 175 GLU A N 1
ATOM 1421 C CA . GLU A 1 175 ? -1.032 6.570 14.579 1.00 93.25 175 GLU A CA 1
ATOM 1422 C C . GLU A 1 175 ? 0.480 6.733 14.403 1.00 93.25 175 GLU A C 1
ATOM 1424 O O . GLU A 1 175 ? 1.034 6.174 13.466 1.00 93.25 175 GLU A O 1
ATOM 1429 N N . ARG A 1 176 ? 1.171 7.411 15.331 1.00 94.56 176 ARG A N 1
ATOM 1430 C CA . ARG A 1 176 ? 2.642 7.532 15.313 1.00 94.56 176 ARG A CA 1
ATOM 1431 C C . ARG A 1 176 ? 3.323 6.168 15.382 1.00 94.56 176 ARG A C 1
ATOM 1433 O O . ARG A 1 176 ? 4.250 5.914 14.624 1.00 94.56 176 ARG A O 1
ATOM 1440 N N . LYS A 1 177 ? 2.842 5.273 16.253 1.00 95.19 177 LYS A N 1
ATOM 1441 C CA . LYS A 1 177 ? 3.348 3.890 16.338 1.00 95.19 177 LYS A CA 1
ATOM 1442 C C . LYS A 1 177 ? 3.164 3.140 15.019 1.00 95.19 177 LYS A C 1
ATOM 1444 O O . LYS A 1 177 ? 4.088 2.462 14.573 1.00 95.19 177 LYS A O 1
ATOM 1449 N N . LEU A 1 178 ? 1.994 3.278 14.392 1.00 95.25 178 LEU A N 1
ATOM 1450 C CA . LEU A 1 178 ? 1.718 2.676 13.088 1.00 95.25 178 LEU A CA 1
ATOM 1451 C C . LEU A 1 178 ? 2.646 3.251 12.011 1.00 95.25 178 LEU A C 1
ATOM 1453 O O . LEU A 1 178 ? 3.299 2.494 11.308 1.00 95.25 178 LEU A O 1
ATOM 1457 N N . MET A 1 179 ? 2.765 4.577 11.940 1.00 94.38 179 MET A N 1
ATOM 1458 C CA . MET A 1 179 ? 3.651 5.286 11.015 1.00 94.38 179 MET A CA 1
ATOM 1459 C C . MET A 1 179 ? 5.105 4.822 11.140 1.00 94.38 179 MET A C 1
ATOM 1461 O O . MET A 1 179 ? 5.721 4.511 10.129 1.00 94.38 179 MET A O 1
ATOM 1465 N N . LEU A 1 180 ? 5.637 4.711 12.363 1.00 94.56 180 LEU A N 1
ATOM 1466 C CA . LEU A 1 180 ? 6.996 4.210 12.608 1.00 94.56 180 LEU A CA 1
ATOM 1467 C C . LEU A 1 180 ? 7.164 2.747 12.182 1.00 94.56 180 LEU A C 1
ATOM 1469 O O . LEU A 1 180 ? 8.192 2.382 11.624 1.00 94.56 180 LEU A O 1
ATOM 1473 N N . THR A 1 181 ? 6.146 1.914 12.410 1.00 94.56 181 THR A N 1
ATOM 1474 C CA . THR A 1 181 ? 6.166 0.509 11.977 1.00 94.56 181 THR A CA 1
ATOM 1475 C C . THR A 1 181 ? 6.203 0.413 10.448 1.00 94.56 181 THR A C 1
ATOM 1477 O O . THR A 1 181 ? 6.994 -0.341 9.889 1.00 94.56 181 THR A O 1
ATOM 1480 N N . ILE A 1 182 ? 5.387 1.213 9.759 1.00 94.62 182 ILE A N 1
ATOM 1481 C CA . ILE A 1 182 ? 5.316 1.247 8.292 1.00 94.62 182 ILE A CA 1
ATOM 1482 C C . ILE A 1 182 ? 6.552 1.876 7.661 1.00 94.62 182 ILE A C 1
ATOM 1484 O O . ILE A 1 182 ? 6.977 1.418 6.606 1.00 94.62 182 ILE A O 1
ATOM 1488 N N . LEU A 1 183 ? 7.161 2.869 8.312 1.00 93.38 183 LEU A N 1
ATOM 1489 C CA . LEU A 1 183 ? 8.421 3.461 7.865 1.00 93.38 183 LEU A CA 1
ATOM 1490 C C . LEU A 1 183 ? 9.530 2.407 7.721 1.00 93.38 183 LEU A C 1
ATOM 1492 O O . LEU A 1 183 ? 10.426 2.583 6.907 1.00 93.38 183 LEU A O 1
ATOM 1496 N N . LEU A 1 184 ? 9.459 1.313 8.482 1.00 91.56 184 LEU A N 1
ATOM 1497 C CA . LEU A 1 184 ? 10.374 0.182 8.349 1.00 91.56 184 LEU A CA 1
ATOM 1498 C C . LEU A 1 184 ? 9.832 -0.874 7.380 1.00 91.56 184 LEU A C 1
ATOM 1500 O O . LEU A 1 184 ? 10.505 -1.242 6.422 1.00 91.56 184 LEU A O 1
ATOM 1504 N N . LEU A 1 185 ? 8.611 -1.364 7.612 1.00 92.50 185 LEU A N 1
ATOM 1505 C CA . LEU A 1 185 ? 8.078 -2.511 6.871 1.00 92.50 185 LEU A CA 1
ATOM 1506 C C . LEU A 1 185 ? 7.740 -2.194 5.410 1.00 92.50 185 LEU A C 1
ATOM 1508 O O . LEU A 1 185 ? 7.975 -3.036 4.549 1.00 92.50 185 LEU A O 1
ATOM 1512 N N . GLY A 1 186 ? 7.205 -1.002 5.131 1.00 91.62 186 GLY A N 1
ATOM 1513 C CA . GLY A 1 186 ? 6.836 -0.575 3.779 1.00 91.62 186 GLY A CA 1
ATOM 1514 C C . GLY A 1 186 ? 8.048 -0.568 2.846 1.00 91.62 186 GLY A C 1
ATOM 1515 O O . GLY A 1 186 ? 8.067 -1.344 1.895 1.00 91.62 186 GLY A O 1
ATOM 1516 N N . PRO A 1 187 ? 9.105 0.209 3.155 1.00 92.94 187 PRO A N 1
ATOM 1517 C CA . PRO A 1 187 ? 10.358 0.189 2.403 1.00 92.94 187 PRO A CA 1
ATOM 1518 C C . PRO A 1 187 ? 10.984 -1.195 2.243 1.00 92.94 187 PRO A C 1
ATOM 1520 O O . PRO A 1 187 ? 11.439 -1.520 1.156 1.00 92.94 187 PRO A O 1
ATOM 1523 N N . LEU A 1 188 ? 11.007 -2.030 3.287 1.00 93.38 188 LEU A N 1
ATOM 1524 C CA . LEU A 1 188 ? 11.578 -3.378 3.176 1.00 93.38 188 LEU A CA 1
ATOM 1525 C C . LEU A 1 188 ? 10.809 -4.250 2.179 1.00 93.38 188 LEU A C 1
ATOM 1527 O O . LEU A 1 188 ? 11.424 -4.948 1.373 1.00 93.38 188 LEU A O 1
ATOM 1531 N N . TYR A 1 189 ? 9.478 -4.192 2.220 1.00 91.25 189 TYR A N 1
ATOM 1532 C CA . TYR A 1 189 ? 8.631 -4.908 1.275 1.00 91.25 189 TYR A CA 1
ATOM 1533 C C . TYR A 1 189 ? 8.833 -4.392 -0.154 1.00 91.25 189 TYR A C 1
ATOM 1535 O O . TYR A 1 189 ? 9.035 -5.177 -1.075 1.00 91.25 189 TYR A O 1
ATOM 1543 N N . GLU A 1 190 ? 8.884 -3.074 -0.320 1.00 92.06 190 GLU A N 1
ATOM 1544 C CA . GLU A 1 190 ? 9.141 -2.421 -1.601 1.00 92.06 190 GLU A CA 1
ATOM 1545 C C . GLU A 1 190 ? 10.483 -2.842 -2.214 1.00 92.06 190 GLU A C 1
ATOM 1547 O O . GLU A 1 190 ? 10.562 -3.240 -3.374 1.00 92.06 190 GLU A O 1
ATOM 1552 N N . ILE A 1 191 ? 11.547 -2.808 -1.409 1.00 93.50 191 ILE A N 1
ATOM 1553 C CA . ILE A 1 191 ? 12.892 -3.214 -1.819 1.00 93.50 191 ILE A CA 1
ATOM 1554 C C . ILE A 1 191 ? 12.891 -4.679 -2.245 1.00 93.50 191 ILE A C 1
ATOM 1556 O O . ILE A 1 191 ? 13.507 -5.018 -3.253 1.00 93.50 191 ILE A O 1
ATOM 1560 N N . PHE A 1 192 ? 12.193 -5.547 -1.508 1.00 93.94 192 PHE A N 1
ATOM 1561 C CA . PHE A 1 192 ? 12.048 -6.947 -1.887 1.00 93.94 192 PHE A CA 1
ATOM 1562 C C . PHE A 1 192 ? 11.378 -7.095 -3.260 1.00 93.94 192 PHE A C 1
ATOM 1564 O O . PHE A 1 192 ? 11.881 -7.851 -4.091 1.00 93.94 192 PHE A O 1
ATOM 1571 N N . LEU A 1 193 ? 10.299 -6.356 -3.535 1.00 92.75 193 LEU A N 1
ATOM 1572 C CA . LEU A 1 193 ? 9.609 -6.409 -4.827 1.00 92.75 193 LEU A CA 1
ATOM 1573 C C . LEU A 1 193 ? 10.489 -5.904 -5.979 1.00 92.75 193 LEU A C 1
ATOM 1575 O O . LEU A 1 193 ? 10.576 -6.568 -7.012 1.00 92.75 193 LEU A O 1
ATOM 1579 N N . ILE A 1 194 ? 11.212 -4.798 -5.782 1.00 93.62 194 ILE A N 1
ATOM 1580 C CA . ILE A 1 194 ? 12.169 -4.268 -6.768 1.00 93.62 194 ILE A CA 1
ATOM 1581 C C . ILE A 1 194 ? 13.286 -5.286 -7.030 1.00 93.62 194 ILE A C 1
ATOM 1583 O O . ILE A 1 194 ? 13.601 -5.594 -8.176 1.00 93.62 194 ILE A O 1
ATOM 1587 N N . LYS A 1 195 ? 13.880 -5.859 -5.975 1.00 93.00 195 LYS A N 1
ATOM 1588 C CA . LYS A 1 195 ? 14.963 -6.851 -6.100 1.00 93.00 195 LYS A CA 1
ATOM 1589 C C . LYS A 1 195 ? 14.502 -8.187 -6.673 1.00 93.00 195 LYS A C 1
ATOM 1591 O O . LYS A 1 195 ? 15.315 -8.893 -7.259 1.00 93.00 195 LYS A O 1
ATOM 1596 N N . SER A 1 196 ? 13.218 -8.500 -6.543 1.00 91.75 196 SER A N 1
ATOM 1597 C CA . SER A 1 196 ? 12.579 -9.643 -7.202 1.00 91.75 196 SER A CA 1
ATOM 1598 C C . SER A 1 196 ? 12.228 -9.357 -8.667 1.00 91.75 196 SER A C 1
ATOM 1600 O O . SER A 1 196 ? 11.649 -10.213 -9.325 1.00 91.75 196 SER A O 1
ATOM 1602 N N . GLY A 1 197 ? 12.553 -8.165 -9.181 1.00 89.94 197 GLY A N 1
ATOM 1603 C CA . GLY A 1 197 ? 12.306 -7.782 -10.568 1.00 89.94 197 GLY A CA 1
ATOM 1604 C C . GLY A 1 197 ? 10.837 -7.504 -10.869 1.00 89.94 197 GLY A C 1
ATOM 1605 O O . GLY A 1 197 ? 10.409 -7.726 -11.994 1.00 89.94 197 GLY A O 1
ATOM 1606 N N . LEU A 1 198 ? 10.033 -7.066 -9.891 1.00 91.62 198 LEU A N 1
ATOM 1607 C CA . LEU A 1 198 ? 8.611 -6.807 -10.132 1.00 91.62 198 LEU A CA 1
ATOM 1608 C C . LEU A 1 198 ? 8.372 -5.486 -10.880 1.00 91.62 198 LEU A C 1
ATOM 1610 O O . LEU A 1 198 ? 7.563 -5.440 -11.809 1.00 91.62 198 LEU A O 1
ATOM 1614 N N . TYR A 1 199 ? 9.062 -4.416 -10.493 1.00 91.94 199 TYR A N 1
ATOM 1615 C CA . TYR A 1 199 ? 8.982 -3.116 -11.158 1.00 91.94 199 TYR A CA 1
ATOM 1616 C C . TYR A 1 199 ? 10.231 -2.269 -10.924 1.00 91.94 199 TYR A C 1
ATOM 1618 O O . TYR A 1 199 ? 10.993 -2.485 -9.979 1.00 91.94 199 TYR A O 1
ATOM 1626 N N . GLU A 1 200 ? 10.392 -1.263 -11.778 1.00 93.31 200 GLU A N 1
ATOM 1627 C CA . GLU A 1 200 ? 11.491 -0.305 -11.764 1.00 93.31 200 GLU A CA 1
ATOM 1628 C C . GLU A 1 200 ? 10.960 1.131 -11.736 1.00 93.31 200 GLU A C 1
ATOM 1630 O O . GLU A 1 200 ? 10.054 1.500 -12.490 1.00 93.31 200 GLU A O 1
ATOM 1635 N N . TYR A 1 201 ? 11.545 1.961 -10.873 1.00 91.75 201 TYR A N 1
ATOM 1636 C CA . TYR A 1 201 ? 11.237 3.386 -10.785 1.00 91.75 201 TYR A CA 1
ATOM 1637 C C . TYR A 1 201 ? 12.153 4.214 -11.683 1.00 91.75 201 TYR A C 1
ATOM 1639 O O . TYR A 1 201 ? 13.341 3.928 -11.802 1.00 91.75 201 TYR A O 1
ATOM 1647 N N . GLN A 1 202 ? 11.628 5.318 -12.225 1.00 86.06 202 GLN A N 1
ATOM 1648 C CA . GLN A 1 202 ? 12.416 6.249 -13.044 1.00 86.06 202 GLN A CA 1
ATOM 1649 C C . GLN A 1 202 ? 13.588 6.889 -12.283 1.00 86.06 202 GLN A C 1
ATOM 1651 O O . GLN A 1 202 ? 14.639 7.153 -12.858 1.00 86.06 202 GLN A O 1
ATOM 1656 N N . THR A 1 203 ? 13.390 7.178 -10.996 1.00 85.94 203 THR A N 1
ATOM 1657 C CA . THR A 1 203 ? 14.328 7.926 -10.146 1.00 85.94 203 THR A CA 1
ATOM 1658 C C . THR A 1 203 ? 14.632 7.159 -8.859 1.00 85.94 203 THR A C 1
ATOM 1660 O O . THR A 1 203 ? 14.517 7.681 -7.752 1.00 85.94 203 THR A O 1
ATOM 1663 N N . GLY A 1 204 ? 14.997 5.881 -8.990 1.00 83.81 204 GLY A N 1
ATOM 1664 C CA . GLY A 1 204 ? 15.394 5.055 -7.850 1.00 83.81 204 GLY A CA 1
ATOM 1665 C C . GLY A 1 204 ? 16.628 5.614 -7.131 1.00 83.81 204 GLY A C 1
ATOM 1666 O O . GLY A 1 204 ? 17.658 5.838 -7.758 1.00 83.81 204 GLY A O 1
ATOM 1667 N N . VAL A 1 205 ? 16.537 5.816 -5.811 1.00 85.88 205 VAL A N 1
ATOM 1668 C CA . VAL A 1 205 ? 17.639 6.339 -4.978 1.00 85.88 205 VAL A CA 1
ATOM 1669 C C . VAL A 1 205 ? 18.083 5.290 -3.962 1.00 85.88 205 VAL A C 1
ATOM 1671 O O . VAL A 1 205 ? 19.226 4.842 -3.970 1.00 85.88 205 VAL A O 1
ATOM 1674 N N . ILE A 1 206 ? 17.167 4.846 -3.100 1.00 87.25 206 ILE A N 1
ATOM 1675 C CA . ILE A 1 206 ? 17.450 3.892 -2.026 1.00 87.25 206 ILE A CA 1
ATOM 1676 C C . ILE A 1 206 ? 17.072 2.495 -2.512 1.00 87.25 206 ILE A C 1
ATOM 1678 O O . ILE A 1 206 ? 15.894 2.164 -2.596 1.00 87.25 206 ILE A O 1
ATOM 1682 N N . PHE A 1 207 ? 18.067 1.674 -2.862 1.00 91.75 207 PHE A N 1
ATOM 1683 C CA . PHE A 1 207 ? 17.866 0.307 -3.376 1.00 91.75 207 PHE A CA 1
ATOM 1684 C C . PHE A 1 207 ? 16.911 0.216 -4.587 1.00 91.75 207 PHE A C 1
ATOM 1686 O O . PHE A 1 207 ? 16.262 -0.808 -4.785 1.00 91.75 207 PHE A O 1
ATOM 1693 N N . GLY A 1 208 ? 16.848 1.272 -5.406 1.00 89.50 208 GLY A N 1
ATOM 1694 C CA . GLY A 1 208 ? 15.951 1.372 -6.565 1.00 89.50 208 GLY A CA 1
ATOM 1695 C C . GLY A 1 208 ? 14.603 2.041 -6.273 1.00 89.50 208 GLY A C 1
ATOM 1696 O O . GLY A 1 208 ? 13.854 2.317 -7.203 1.00 89.50 208 GLY A O 1
ATOM 1697 N N . MET A 1 209 ? 14.307 2.366 -5.013 1.00 91.56 209 MET A N 1
ATOM 1698 C CA . MET A 1 209 ? 13.097 3.081 -4.604 1.00 91.56 209 MET A CA 1
ATOM 1699 C C . MET A 1 209 ? 13.350 4.601 -4.513 1.00 91.56 209 MET A C 1
ATOM 1701 O O . MET A 1 209 ? 14.392 5.021 -3.995 1.00 91.56 209 MET A O 1
ATOM 1705 N N . PRO A 1 210 ? 12.414 5.453 -4.963 1.00 92.00 210 PRO A N 1
ATOM 1706 C CA . PRO A 1 210 ? 12.499 6.896 -4.767 1.00 92.00 210 PRO A CA 1
ATOM 1707 C C . PRO A 1 210 ? 12.127 7.309 -3.332 1.00 92.00 210 PRO A C 1
ATOM 1709 O O . PRO A 1 210 ? 11.279 6.690 -2.684 1.00 92.00 210 PRO A O 1
ATOM 1712 N N . LEU A 1 211 ? 12.725 8.392 -2.825 1.00 91.00 211 LEU A N 1
ATOM 1713 C CA . LEU A 1 211 ? 12.519 8.842 -1.439 1.00 91.00 211 LEU A CA 1
ATOM 1714 C C . LEU A 1 211 ? 11.067 9.234 -1.149 1.00 91.00 211 LEU A C 1
ATOM 1716 O O . LEU A 1 211 ? 10.550 8.931 -0.070 1.00 91.00 211 LEU A O 1
ATOM 1720 N N . TRP A 1 212 ? 10.383 9.846 -2.116 1.00 91.88 212 TRP A N 1
ATOM 1721 C CA . TRP A 1 212 ? 8.980 10.221 -1.997 1.00 91.88 212 TRP A CA 1
ATOM 1722 C C . TRP A 1 212 ? 8.095 9.028 -1.652 1.00 91.88 212 TRP A C 1
ATOM 1724 O O . TRP A 1 212 ? 7.060 9.218 -1.014 1.00 91.88 212 TRP A O 1
ATOM 1734 N N . LEU A 1 213 ? 8.476 7.803 -2.038 1.00 91.25 213 LEU A N 1
ATOM 1735 C CA . LEU A 1 213 ? 7.663 6.617 -1.783 1.00 91.25 213 LEU A CA 1
ATOM 1736 C C . LEU A 1 213 ? 7.737 6.192 -0.320 1.00 91.25 213 LEU A C 1
ATOM 1738 O O . LEU A 1 213 ? 6.722 5.814 0.257 1.00 91.25 213 LEU A O 1
ATOM 1742 N N . ILE A 1 214 ? 8.898 6.352 0.317 1.00 90.81 214 ILE A N 1
ATOM 1743 C CA . ILE A 1 214 ? 9.062 6.137 1.762 1.00 90.81 214 ILE A CA 1
ATOM 1744 C C . ILE A 1 214 ? 8.144 7.087 2.533 1.00 90.81 214 ILE A C 1
ATOM 1746 O O . ILE A 1 214 ? 7.391 6.676 3.418 1.00 90.81 214 ILE A O 1
ATOM 1750 N N . ILE A 1 215 ? 8.176 8.367 2.157 1.00 89.62 215 ILE A N 1
ATOM 1751 C CA . ILE A 1 215 ? 7.321 9.401 2.747 1.00 89.62 215 ILE A CA 1
ATOM 1752 C C . ILE A 1 215 ? 5.844 9.052 2.495 1.00 89.62 215 ILE A C 1
ATOM 1754 O O . ILE A 1 215 ? 4.993 9.222 3.374 1.00 89.62 215 ILE A O 1
ATOM 1758 N N . TYR A 1 216 ? 5.541 8.514 1.309 1.00 91.31 216 TYR A N 1
ATOM 1759 C CA . TYR A 1 216 ? 4.180 8.192 0.903 1.00 91.31 216 TYR A CA 1
ATOM 1760 C C . TYR A 1 216 ? 3.624 7.032 1.706 1.00 91.31 216 TYR A C 1
ATOM 1762 O O . TYR A 1 216 ? 2.508 7.153 2.197 1.00 91.31 216 TYR A O 1
ATOM 1770 N N . TRP A 1 217 ? 4.403 5.972 1.924 1.00 91.19 217 TRP A N 1
ATOM 1771 C CA . TRP A 1 217 ? 4.025 4.840 2.769 1.00 91.19 217 TRP A CA 1
ATOM 1772 C C . TRP A 1 217 ? 3.567 5.293 4.156 1.00 91.19 217 TRP A C 1
ATOM 1774 O O . TRP A 1 217 ? 2.491 4.919 4.626 1.00 91.19 217 TRP A O 1
ATOM 1784 N N . VAL A 1 218 ? 4.343 6.165 4.796 1.00 89.50 218 VAL A N 1
ATOM 1785 C CA . VAL A 1 218 ? 4.016 6.684 6.128 1.00 89.50 218 VAL A CA 1
ATOM 1786 C C . VAL A 1 218 ? 2.722 7.499 6.116 1.00 89.50 218 VAL A C 1
ATOM 1788 O O . VAL A 1 218 ? 1.863 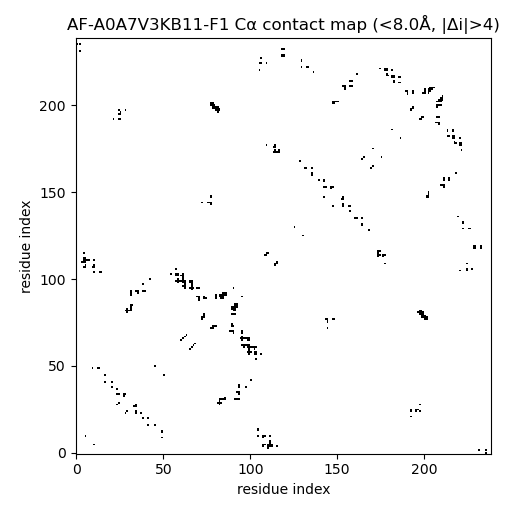7.335 6.989 1.00 89.50 218 VAL A O 1
ATOM 1791 N N . PHE A 1 219 ? 2.566 8.372 5.124 1.00 93.62 219 PHE A N 1
ATOM 1792 C CA . PHE A 1 219 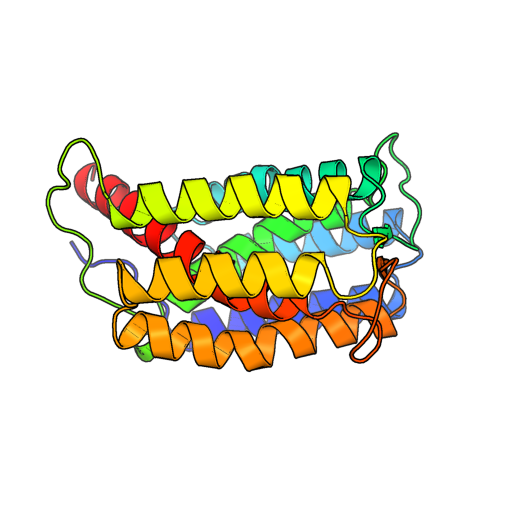? 1.389 9.220 4.993 1.00 93.62 219 PHE A CA 1
ATOM 1793 C C . PHE A 1 219 ? 0.122 8.423 4.644 1.00 93.62 219 PHE A C 1
ATOM 1795 O O . PHE A 1 219 ? -0.903 8.554 5.320 1.00 93.62 219 PHE A O 1
ATOM 1802 N N . ILE A 1 220 ? 0.187 7.582 3.609 1.00 92.75 220 ILE A N 1
ATOM 1803 C CA . ILE A 1 220 ? -0.975 6.892 3.054 1.00 92.75 220 ILE A CA 1
ATOM 1804 C C . ILE A 1 220 ? -1.555 5.892 4.041 1.00 92.75 220 ILE A C 1
ATOM 1806 O O . ILE A 1 220 ? -2.772 5.801 4.138 1.00 92.75 220 ILE A O 1
ATOM 1810 N N . ILE A 1 221 ? -0.731 5.200 4.838 1.00 92.44 221 ILE A N 1
ATOM 1811 C CA . ILE A 1 221 ? -1.254 4.257 5.834 1.00 92.44 221 ILE A CA 1
ATOM 1812 C C . ILE A 1 221 ? -1.948 4.981 6.981 1.00 92.44 221 ILE A C 1
ATOM 1814 O O . ILE A 1 221 ? -2.983 4.520 7.465 1.00 92.44 221 ILE A O 1
ATOM 1818 N N . ARG A 1 222 ? -1.456 6.157 7.379 1.00 92.69 222 ARG A N 1
ATOM 1819 C CA . ARG A 1 222 ? -2.178 6.996 8.338 1.00 92.69 222 ARG A CA 1
ATOM 1820 C C . ARG A 1 222 ? -3.535 7.436 7.772 1.00 92.69 222 ARG A C 1
ATOM 1822 O O . ARG A 1 222 ? -4.545 7.340 8.470 1.00 92.69 222 ARG A O 1
ATOM 1829 N N . PHE A 1 223 ? -3.569 7.893 6.521 1.00 94.56 223 PHE A N 1
ATOM 1830 C CA . PHE A 1 223 ? -4.813 8.293 5.861 1.00 94.56 223 PHE A CA 1
ATOM 1831 C C . PHE A 1 223 ? -5.781 7.108 5.697 1.00 94.56 223 PHE A C 1
ATOM 1833 O O . PHE A 1 223 ? -6.960 7.211 6.038 1.00 94.56 223 PHE A O 1
ATOM 1840 N N . LEU A 1 224 ? -5.277 5.947 5.280 1.00 94.19 224 LEU A N 1
ATOM 1841 C CA . LEU A 1 224 ? -6.044 4.711 5.153 1.00 94.19 224 LEU A CA 1
ATOM 1842 C C . LEU A 1 224 ? -6.625 4.281 6.501 1.00 94.19 224 LEU A C 1
ATOM 1844 O O . LEU A 1 224 ? -7.805 3.946 6.572 1.00 94.19 224 LEU A O 1
ATOM 1848 N N . LYS A 1 225 ? -5.847 4.361 7.588 1.00 93.69 225 LYS A N 1
ATOM 1849 C CA . LYS A 1 225 ? -6.354 4.111 8.941 1.00 93.69 225 LYS A CA 1
ATOM 1850 C C . LYS A 1 225 ? -7.528 5.028 9.277 1.00 93.69 225 LYS A C 1
ATOM 1852 O O . LYS A 1 225 ? -8.542 4.555 9.784 1.00 93.69 225 LYS A O 1
ATOM 1857 N N . ALA A 1 226 ? -7.415 6.320 8.980 1.00 91.81 226 ALA A N 1
ATOM 1858 C CA . ALA A 1 226 ? -8.501 7.267 9.192 1.00 91.81 226 ALA A CA 1
ATOM 1859 C C . ALA A 1 226 ? -9.769 6.871 8.403 1.00 91.81 226 ALA A C 1
ATOM 1861 O O . ALA A 1 226 ? -10.871 6.908 8.960 1.00 91.81 226 ALA A O 1
ATOM 1862 N N . ILE A 1 227 ? -9.630 6.438 7.148 1.00 92.25 227 ILE A N 1
ATOM 1863 C CA . ILE A 1 227 ? -10.749 5.928 6.342 1.00 92.25 227 ILE A CA 1
ATOM 1864 C C . ILE A 1 227 ? -11.354 4.667 6.983 1.00 92.25 227 ILE A C 1
ATOM 1866 O O . ILE A 1 227 ? -12.561 4.626 7.220 1.00 92.25 227 ILE A O 1
ATOM 1870 N N . ILE A 1 228 ? -10.531 3.671 7.332 1.00 92.50 228 ILE A N 1
ATOM 1871 C CA . ILE A 1 228 ? -10.962 2.422 7.986 1.00 92.50 228 ILE A CA 1
ATOM 1872 C C . ILE A 1 228 ? -11.722 2.712 9.285 1.00 92.50 228 ILE A C 1
ATOM 1874 O O . ILE A 1 228 ? -12.769 2.115 9.534 1.00 92.50 228 ILE A O 1
ATOM 1878 N N . ASP A 1 229 ? -11.215 3.632 10.110 1.00 90.31 229 ASP A N 1
ATOM 1879 C CA . ASP A 1 229 ? -11.830 4.014 11.382 1.00 90.31 229 ASP A CA 1
ATOM 1880 C C . ASP A 1 229 ? -13.257 4.538 11.193 1.00 90.31 229 ASP A C 1
ATOM 1882 O O . ASP A 1 229 ? -14.160 4.158 11.937 1.00 90.31 229 ASP A O 1
ATOM 1886 N N . ARG A 1 230 ? -13.484 5.340 10.152 1.00 88.12 230 ARG A N 1
ATOM 1887 C CA . ARG A 1 230 ? -14.803 5.903 9.836 1.00 88.12 230 ARG A CA 1
ATOM 1888 C C . ARG A 1 230 ? -15.729 4.864 9.224 1.00 88.12 230 ARG A C 1
ATOM 1890 O O . ARG A 1 230 ? -16.875 4.746 9.646 1.00 88.12 230 ARG A O 1
ATOM 1897 N N . ILE A 1 231 ? -15.230 4.078 8.274 1.00 88.88 231 ILE A N 1
ATOM 1898 C CA . ILE A 1 231 ? -16.005 3.015 7.631 1.00 88.88 231 ILE A CA 1
ATOM 1899 C C . ILE A 1 231 ? -16.517 2.023 8.680 1.00 88.88 231 ILE A C 1
ATOM 1901 O O . ILE A 1 231 ? -17.712 1.736 8.722 1.00 88.88 231 ILE A O 1
ATOM 1905 N N . GLU A 1 232 ? -15.651 1.541 9.573 1.00 87.75 232 GLU A N 1
ATOM 1906 C CA . GLU A 1 232 ? -16.069 0.573 10.590 1.00 87.75 232 GLU A CA 1
ATOM 1907 C C . GLU A 1 232 ? -17.004 1.168 11.645 1.00 87.75 232 GLU A C 1
ATOM 1909 O O . GLU A 1 232 ? -17.923 0.476 12.079 1.00 87.75 232 GLU A O 1
ATOM 1914 N N . PHE A 1 233 ? -16.851 2.449 11.994 1.00 85.75 233 PHE A N 1
ATOM 1915 C CA . PHE A 1 233 ? -17.824 3.145 12.839 1.00 85.75 233 PHE A CA 1
ATOM 1916 C C . PHE A 1 233 ? -19.232 3.131 12.218 1.00 85.75 233 PHE A C 1
ATOM 1918 O O . PHE A 1 233 ? -20.213 2.847 12.907 1.00 85.75 233 PHE A O 1
ATOM 1925 N N . TYR A 1 234 ? -19.350 3.373 10.907 1.00 82.88 234 TYR A N 1
ATOM 1926 C CA . TYR A 1 234 ? -20.643 3.327 10.213 1.00 82.88 234 TYR A CA 1
ATOM 1927 C C . TYR A 1 234 ? -21.198 1.904 10.067 1.00 82.88 234 TYR A C 1
ATOM 1929 O O . TYR A 1 234 ? -22.398 1.699 10.258 1.00 82.88 234 TYR A O 1
ATOM 1937 N N . PHE A 1 235 ? -20.353 0.908 9.783 1.00 79.50 235 PHE A N 1
ATOM 1938 C CA . PHE A 1 235 ? -20.778 -0.499 9.756 1.00 79.50 235 PHE A CA 1
ATOM 1939 C C . PHE A 1 235 ? -21.226 -1.010 11.134 1.00 79.50 235 PHE A C 1
ATOM 1941 O O . PHE A 1 235 ? -22.126 -1.851 11.207 1.00 79.50 235 PHE A O 1
ATOM 1948 N N . GLY A 1 236 ? -20.625 -0.500 12.213 1.00 71.62 236 GLY A N 1
ATOM 1949 C CA . GLY A 1 236 ? -20.977 -0.828 13.594 1.00 71.62 236 GLY A CA 1
ATOM 1950 C C . GLY A 1 236 ? -22.306 -0.232 14.070 1.00 71.62 236 GLY A C 1
ATOM 1951 O O . GLY A 1 236 ? -22.886 -0.766 15.003 1.00 71.62 236 GLY A O 1
ATOM 1952 N N . LYS A 1 237 ? -22.811 0.833 13.428 1.00 59.94 237 LYS A N 1
ATOM 1953 C CA . LYS A 1 237 ? -24.105 1.461 13.764 1.00 59.94 237 LYS A CA 1
ATOM 1954 C C . LYS A 1 237 ? -25.327 0.834 13.090 1.00 59.94 237 LYS A C 1
ATOM 1956 O O . LYS A 1 237 ? -26.438 1.045 13.557 1.00 59.94 237 LYS A O 1
ATOM 1961 N N . LYS A 1 238 ? -25.145 0.169 11.945 1.00 55.06 238 LYS A N 1
ATOM 1962 C CA . LYS A 1 238 ? -26.247 -0.362 11.117 1.00 55.06 238 LYS A CA 1
ATOM 1963 C C . LYS A 1 238 ? -26.673 -1.795 11.472 1.00 55.06 238 LYS A C 1
ATOM 1965 O O . LYS A 1 238 ? -27.531 -2.337 10.787 1.00 55.06 238 LYS A O 1
ATOM 1970 N N . ASN A 1 239 ? -26.063 -2.410 12.483 1.00 45.69 239 ASN A N 1
ATOM 1971 C CA . ASN A 1 239 ? -26.419 -3.738 12.996 1.00 45.69 239 ASN A CA 1
ATOM 1972 C C . ASN A 1 239 ? -26.628 -3.661 14.505 1.00 45.69 239 ASN A C 1
ATOM 1974 O O . ASN A 1 239 ? -27.202 -4.627 15.045 1.00 45.69 239 ASN A O 1
#

Foldseek 3Di:
DDQDAFDPVLLVLLVVLLVQLLVCCLPCVQVLVVSLVVLVVSVVVCCVPNDDPCLVVQQVVQLCPVLVLVQVCVVLCQWAFPRCDPDPTRARPSVSNCSSSVSSSLLNVCRYPLLDDDQDDDDDPDDPLLVLLVVLVVVLSVLSSVDSLPAPPSVVVSVVSVVVSCVVPPDDPSLVVVLVVQLPVVVVSVLSCVVSRGMAGNHQDPSRDDNVVSVVSSSVSSSSSNVSSNVSVVVVVVD

Secondary structure (DSSP, 8-state):
-----B-HHHHHHHHHHHHHHHHHHHHHTT-HHHHHHHHHHHHHHHHHHS--TTHHHHHHHHIIIIIHHHHHHHHTTSEEESSPPSSSSSS-HHHHHHHHHHHHHHHHHHTBTTT--PPP-S--SS-HHHHHHHHHHHHHHHHHHHHTTSSSHHHHHHHHHHHHHHHHSPPPHHHHHHHHHHHHHHHHHHHHHHHTTSEEETT--BTTB-HHHHHHHHHHHHHHHHHHHHHHHHHHH--

Solvent-accessible surface area (backbone atoms only — not comparable to full-atom values): 12780 Å² total; per-residue (Å²): 134,82,77,82,62,38,49,72,67,56,52,52,52,46,51,49,53,51,50,54,48,52,50,45,39,58,77,36,46,72,44,41,72,60,39,33,52,52,49,50,51,50,51,52,50,43,56,72,75,69,62,53,93,64,40,69,57,38,21,55,49,12,26,53,56,47,19,46,46,50,46,52,36,42,79,52,58,45,34,45,59,61,31,62,35,94,57,104,45,84,45,31,66,42,58,31,52,46,26,10,55,54,36,38,44,50,51,42,53,48,24,21,72,82,33,45,67,84,65,74,68,94,74,62,101,70,54,63,71,61,52,52,43,51,50,51,54,51,52,45,50,55,41,39,61,74,29,43,81,45,78,67,55,43,34,53,56,46,50,53,52,50,50,54,47,44,70,77,55,63,74,51,77,28,50,47,52,45,30,58,51,33,56,52,52,45,52,53,52,50,40,48,41,36,75,47,54,46,40,50,47,71,49,41,67,62,80,49,40,40,68,45,54,52,57,41,46,29,51,50,53,51,46,48,42,56,51,51,42,51,53,50,50,56,61,65,70,78,112

Radius of gyration: 17.83 Å; Cα contacts (8 Å, |Δi|>4): 271; chains: 1; bounding box: 44×41×43 Å

Mean predicted aligned error: 4.18 Å

pLDDT: mean 91.53, std 8.39, range [45.66, 98.31]

Nearest PDB structures (foldseek):
  6m49-assembly1_A  TM=6.486E-01  e=1.299E+00  Homo sapiens
  6ssj-assembly1_A  TM=1.994E-01  e=4.199E+00  Homo sapiens
  6z4q-assembly1_AAA  TM=1.876E-01  e=4.007E+00  Rattus norvegicus